Protein AF-W4LQI3-F1 (afdb_monomer_l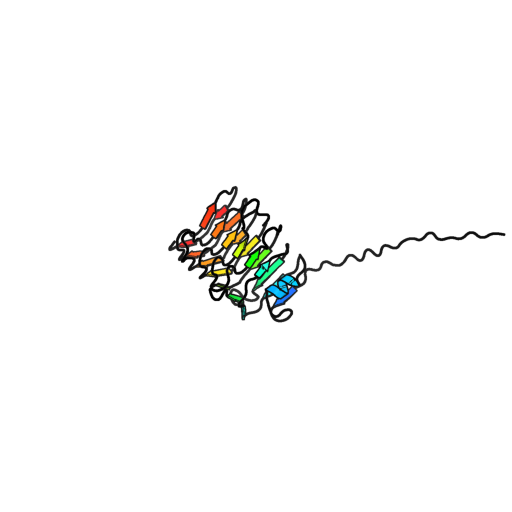ite)

Sequence (207 aa):
MKFLNSCLAVLMVLCGALELNAKTIVVPRDHRTIQTAVKAASPGDTIIVEDGVYHQSVNINKSHLIIKAKNPRKAVLDGKRSKPYGFFAEKGRKIVKVVIQGFEIRNFKSAGVHARYGGGDQYESWIIKDNYIHHAVDKGVVVGGSGHTIHNNEIAFIGNDGEAAGVHSWSNGSTISDNIIYVIRKNGIRVSSSSKNQVKNNLIAYT

Secondary structure (DSSP, 8-state):
-----------------------EEEETTT-SSHHHHHHHPPTT-EEEE-SEEE---EEE--SSEEEEESSTTTEEEE-TTT-SEEEEEPTTS-EE-EEEES-EEE--SSEEEEE--SSS--EE--EEES-EEE--SSEEEEEEEE--EEES-EEEEE-SSTT-EEEEEEEES-EEES-EEEEESSEEEEE-S--S-EEES-EEE--

InterPro domains:
  IPR011050 Pectin lyase fold/virulence factor [SSF51126] (11-206)
  IPR012334 Pectin lyase fold [G3DSA:2.160.20.10] (30-207)
  IPR039448 Right handed beta helix domain [PF13229] (98-204)

Radius of gyration: 21.42 Å; chains: 1; bounding box: 81×49×53 Å

Organism: NCBI:txid1429439

Foldseek 3Di:
DDDDDDDPDPPPPPPPPPPPDAEEAEPPPNPPAPQVVLVVGDAQHEYEYEFDEHQDAHERAEANYHYEYPAAARYEQEPLLPAAEHYEYDPPHQYEHYEYYRHEFENHQAEDYYQDDDDARNYYAYEYESYEFEHYAAEHYEHAEEAYEAEHYEFEHWHPDPRHEDYEYQYELYEHEHYEFEHIPDYDYHYPPYYNYHYYHYHYYHD

Structure (mmCIF, N/CA/C/O backbone):
data_AF-W4LQI3-F1
#
_entry.id   AF-W4LQI3-F1
#
loop_
_atom_site.group_PDB
_atom_site.id
_atom_site.type_symbol
_atom_site.label_atom_id
_atom_site.label_alt_id
_atom_site.label_comp_id
_atom_site.label_asym_id
_atom_site.label_entity_id
_atom_site.label_seq_id
_atom_site.pdbx_PDB_ins_code
_atom_site.Cartn_x
_atom_site.Cartn_y
_atom_site.Cartn_z
_atom_site.occupancy
_atom_site.B_iso_or_equiv
_atom_site.auth_seq_id
_atom_site.auth_comp_id
_atom_site.auth_asym_id
_atom_site.auth_atom_id
_atom_site.pdbx_PDB_model_num
ATOM 1 N N . MET A 1 1 ? -63.536 33.422 37.107 1.00 38.44 1 MET A N 1
ATOM 2 C CA . MET A 1 1 ? -62.594 34.382 36.475 1.00 38.44 1 MET A CA 1
ATOM 3 C C . MET A 1 1 ? -61.245 34.209 37.161 1.00 38.44 1 MET A C 1
ATOM 5 O O . MET A 1 1 ? -61.224 34.370 38.363 1.00 38.44 1 MET A O 1
ATOM 9 N N . LYS A 1 2 ? -60.117 33.837 36.558 1.00 41.25 2 LYS A N 1
ATOM 10 C CA . LYS A 1 2 ? -59.712 33.528 35.182 1.00 41.25 2 LYS A CA 1
ATOM 11 C C . LYS A 1 2 ? -58.672 32.398 35.284 1.00 41.25 2 LYS A C 1
ATOM 13 O O . LYS A 1 2 ? -57.830 32.426 36.173 1.00 41.25 2 LYS A O 1
ATOM 18 N N . PHE A 1 3 ? -58.758 31.430 34.379 1.00 40.38 3 PHE A N 1
ATOM 19 C CA . PHE A 1 3 ? -57.708 30.450 34.117 1.00 40.38 3 PHE A CA 1
ATOM 20 C C . PHE A 1 3 ? -56.489 31.154 33.508 1.00 40.38 3 PHE A C 1
ATOM 22 O O . PHE A 1 3 ? -56.671 32.020 32.652 1.00 40.38 3 PHE A O 1
ATOM 29 N N . LEU A 1 4 ? -55.275 30.739 33.873 1.00 43.19 4 LEU A N 1
ATOM 30 C CA . LEU A 1 4 ? -54.109 30.878 33.000 1.00 43.19 4 LEU A CA 1
ATOM 31 C C . LEU A 1 4 ? -53.255 29.605 33.094 1.00 43.19 4 LEU A C 1
ATOM 33 O O . LEU A 1 4 ? -52.281 29.514 33.832 1.00 43.19 4 LEU A O 1
ATOM 37 N N . ASN A 1 5 ? -53.696 28.597 32.343 1.00 45.81 5 ASN A N 1
ATOM 38 C CA . ASN A 1 5 ? -52.829 27.566 31.792 1.00 45.81 5 ASN A CA 1
ATOM 39 C C . ASN A 1 5 ? -52.017 28.206 30.664 1.00 45.81 5 ASN A C 1
ATOM 41 O O . ASN A 1 5 ? -52.620 28.725 29.727 1.00 45.81 5 ASN A O 1
ATOM 45 N N . SER A 1 6 ? -50.693 28.078 30.679 1.00 52.06 6 SER A N 1
ATOM 46 C CA . SER A 1 6 ? -49.926 28.062 29.428 1.00 52.06 6 SER A CA 1
ATOM 47 C C . SER A 1 6 ? -48.543 27.445 29.627 1.00 52.06 6 SER A C 1
ATOM 49 O O . SER A 1 6 ? -47.584 28.111 29.999 1.00 52.06 6 SER A O 1
ATOM 51 N N . CYS A 1 7 ? -48.507 26.147 29.327 1.00 42.91 7 CYS A N 1
ATOM 52 C CA . CYS A 1 7 ? -47.473 25.461 28.556 1.00 42.91 7 CYS A CA 1
ATOM 53 C C . CYS A 1 7 ? -46.025 25.523 29.056 1.00 42.91 7 CYS A C 1
ATOM 55 O O . CYS A 1 7 ? -45.178 26.231 28.517 1.00 42.91 7 CYS A O 1
ATOM 57 N N . LEU A 1 8 ? -45.717 24.601 29.970 1.00 44.03 8 LEU A N 1
ATOM 58 C CA . LEU A 1 8 ? -44.398 23.986 30.069 1.00 44.03 8 LEU A CA 1
ATOM 59 C C . LEU A 1 8 ? -44.152 23.178 28.777 1.00 44.03 8 LEU A C 1
ATOM 61 O O . LEU A 1 8 ? -44.578 22.030 28.656 1.00 44.03 8 LEU A O 1
ATOM 65 N N . ALA A 1 9 ? -43.533 23.791 27.770 1.00 50.72 9 ALA A N 1
ATOM 66 C CA . ALA A 1 9 ? -43.058 23.068 26.596 1.00 50.72 9 ALA A CA 1
ATOM 67 C C . ALA A 1 9 ? -41.808 22.272 26.997 1.00 50.72 9 ALA A C 1
ATOM 69 O O . ALA A 1 9 ? -40.682 22.757 26.903 1.00 50.72 9 ALA A O 1
ATOM 70 N N . VAL A 1 10 ? -42.008 21.047 27.487 1.00 53.19 10 VAL A N 1
ATOM 71 C CA . VAL A 1 10 ? -40.931 20.060 27.581 1.00 53.19 10 VAL A CA 1
ATOM 72 C C . VAL A 1 10 ? -40.575 19.675 26.150 1.00 53.19 10 VAL A C 1
ATOM 74 O O . VAL A 1 10 ? -41.258 18.877 25.510 1.00 53.19 10 VAL A O 1
ATOM 77 N N . LEU A 1 11 ? -39.522 20.298 25.625 1.00 50.91 11 LEU A N 1
ATOM 78 C CA . LEU A 1 11 ? -38.881 19.884 24.388 1.00 50.91 11 LEU A CA 1
ATOM 79 C C . LEU A 1 11 ? -38.274 18.497 24.643 1.00 50.91 11 LEU A C 1
ATOM 81 O O . LEU A 1 11 ? -37.165 18.380 25.161 1.00 50.91 11 LEU A O 1
ATOM 85 N N . MET A 1 12 ? -39.020 17.436 24.326 1.00 54.59 12 MET A N 1
ATOM 86 C CA . MET A 1 12 ? -38.453 16.099 24.186 1.00 54.59 12 MET A CA 1
ATOM 87 C C . MET A 1 12 ? -37.471 16.145 23.017 1.00 54.59 12 MET A C 1
ATOM 89 O O . MET A 1 12 ? -37.840 15.956 21.859 1.00 54.59 12 MET A O 1
ATOM 93 N N . VAL A 1 13 ? -36.205 16.428 23.321 1.00 57.50 13 VAL A N 1
ATOM 94 C CA . VAL A 1 13 ? -35.100 16.097 22.429 1.00 57.50 13 VAL A CA 1
ATOM 95 C C . VAL A 1 13 ? -35.078 14.577 22.370 1.00 57.50 13 VAL A C 1
ATOM 97 O O . VAL A 1 13 ? -34.540 13.910 23.252 1.00 57.50 13 VAL A O 1
ATOM 100 N N . LEU A 1 14 ? -35.722 14.027 21.342 1.00 54.16 14 LEU A N 1
ATOM 101 C CA . LEU A 1 14 ? -35.533 12.646 20.943 1.00 54.16 14 LEU A CA 1
ATOM 102 C C . LEU A 1 14 ? -34.083 12.551 20.454 1.00 54.16 14 LEU A C 1
ATOM 104 O O . LEU A 1 14 ? -33.781 12.755 19.280 1.00 54.16 14 LEU A O 1
ATOM 108 N N . CYS A 1 15 ? -33.160 12.326 21.387 1.00 55.34 15 CYS A N 1
ATOM 109 C CA . CYS A 1 15 ? -31.802 11.920 21.079 1.00 55.34 15 CYS A CA 1
ATOM 110 C C . CYS A 1 15 ? -31.902 10.489 20.552 1.00 55.34 15 CYS A C 1
ATOM 112 O O . CYS A 1 15 ? -31.703 9.518 21.279 1.00 55.34 15 CYS A O 1
ATOM 114 N N . GLY A 1 16 ? -32.315 10.355 19.291 1.00 52.25 16 GLY A N 1
ATOM 115 C CA . GLY A 1 16 ? -32.087 9.140 18.540 1.00 52.25 16 GLY A CA 1
ATOM 116 C C . GLY A 1 16 ? -30.580 8.988 18.455 1.00 52.25 16 GLY A C 1
ATOM 117 O O . GLY A 1 16 ? -29.941 9.630 17.622 1.00 52.25 16 GLY A O 1
ATOM 118 N N . ALA A 1 17 ? -30.003 8.199 19.359 1.00 54.88 17 ALA A N 1
ATOM 119 C CA . ALA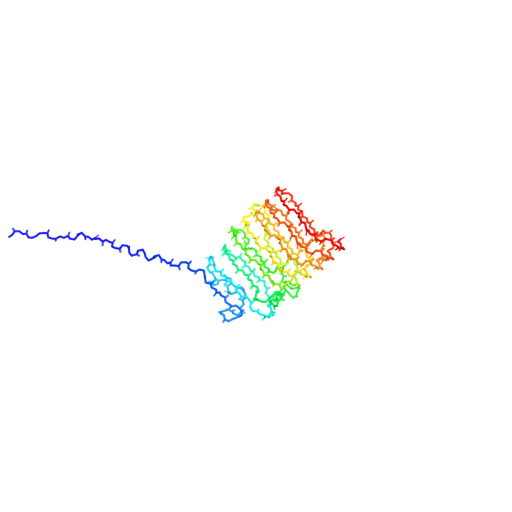 A 1 17 ? -28.664 7.686 19.175 1.00 54.88 17 ALA A CA 1
ATOM 120 C C . ALA A 1 17 ? -28.705 6.921 17.850 1.00 54.88 17 ALA A C 1
ATOM 122 O O . ALA A 1 17 ? -29.269 5.832 17.771 1.00 54.88 17 ALA A O 1
ATOM 123 N N . LEU A 1 18 ? -28.202 7.540 16.779 1.00 53.28 18 LEU A N 1
ATOM 124 C CA . LEU A 1 18 ? -27.904 6.823 15.551 1.00 53.28 18 LEU A CA 1
ATOM 125 C C . LEU A 1 18 ? -26.939 5.722 15.969 1.00 53.28 18 LEU A C 1
ATOM 127 O O . LEU A 1 18 ? -25.801 6.008 16.347 1.00 53.28 18 LEU A O 1
ATOM 131 N N . GLU A 1 19 ? -27.415 4.481 15.972 1.00 54.69 19 GLU A N 1
ATOM 132 C CA . GLU A 1 19 ? -26.546 3.328 16.114 1.00 54.69 19 GLU A CA 1
ATOM 133 C C . GLU A 1 19 ? -25.546 3.389 14.958 1.00 54.69 19 GLU A C 1
ATOM 135 O O . GLU A 1 19 ? -25.852 3.057 13.813 1.00 54.69 19 GLU A O 1
ATOM 140 N N . LEU A 1 20 ? -24.342 3.877 15.255 1.00 59.06 20 LEU A N 1
ATOM 141 C CA . LEU A 1 20 ? -23.181 3.846 14.375 1.00 59.06 20 LEU A CA 1
ATOM 142 C C . LEU A 1 20 ? -22.690 2.397 14.321 1.00 59.06 20 LEU A C 1
ATOM 144 O O . LEU A 1 20 ? -21.631 2.046 14.838 1.00 59.06 20 LEU A O 1
ATOM 148 N N . ASN A 1 21 ? -23.514 1.522 13.752 1.00 74.94 21 ASN A N 1
ATOM 149 C CA . ASN A 1 21 ? -23.111 0.161 13.482 1.00 74.94 21 ASN A CA 1
ATOM 150 C C . ASN A 1 21 ? -22.247 0.184 12.222 1.00 74.94 21 ASN A C 1
ATOM 152 O O . ASN A 1 21 ? -22.696 0.615 11.158 1.00 74.94 21 ASN A O 1
ATOM 156 N N . ALA A 1 22 ? -20.991 -0.234 12.369 1.00 84.81 22 ALA A N 1
ATOM 157 C CA . ALA A 1 22 ? -20.059 -0.371 11.264 1.00 84.81 22 ALA A CA 1
ATOM 158 C C . ALA A 1 22 ? -20.691 -1.233 10.162 1.00 84.81 22 ALA A C 1
ATOM 160 O O . ALA A 1 22 ? -20.935 -2.428 10.346 1.00 84.81 22 ALA A O 1
ATOM 161 N N . LYS A 1 23 ? -20.955 -0.638 8.997 1.00 94.38 23 LYS A N 1
ATOM 162 C CA . LYS A 1 23 ? -21.574 -1.357 7.888 1.00 94.38 23 LYS A CA 1
ATOM 163 C C . LYS A 1 23 ? -20.517 -2.146 7.126 1.00 94.38 23 LYS A C 1
ATOM 165 O O . LYS A 1 23 ? -19.394 -1.694 6.909 1.00 94.38 23 LYS A O 1
ATOM 170 N N . THR A 1 24 ? -20.908 -3.325 6.649 1.00 97.88 24 THR A N 1
ATOM 171 C CA . THR A 1 24 ? -20.153 -4.037 5.615 1.00 97.88 24 THR A CA 1
ATOM 172 C C . THR A 1 24 ? -20.651 -3.632 4.228 1.00 97.88 24 THR A C 1
ATOM 174 O O . THR A 1 24 ? -21.837 -3.761 3.927 1.00 97.88 24 THR A O 1
ATOM 177 N N . ILE A 1 25 ? -19.737 -3.162 3.382 1.00 98.44 25 ILE A N 1
ATOM 178 C CA . ILE A 1 25 ? -19.960 -2.830 1.973 1.00 98.44 25 ILE A CA 1
ATOM 179 C C . ILE A 1 25 ? -19.208 -3.849 1.118 1.00 98.44 25 ILE A C 1
ATOM 181 O O . ILE A 1 25 ? -18.001 -4.015 1.274 1.00 98.44 25 ILE A O 1
ATOM 185 N N . VAL A 1 26 ? -19.894 -4.519 0.197 1.00 98.75 26 VAL A N 1
ATOM 186 C CA . VAL A 1 26 ? -19.304 -5.556 -0.658 1.00 98.75 26 VAL A CA 1
ATOM 187 C C . VAL A 1 26 ? -19.118 -5.038 -2.079 1.00 98.75 26 VAL A C 1
ATOM 189 O O . VAL A 1 26 ? -20.054 -4.562 -2.713 1.00 98.75 26 VAL A O 1
ATOM 192 N N . VAL A 1 27 ? -17.910 -5.161 -2.618 1.00 98.69 27 VAL A N 1
ATOM 193 C CA . VAL A 1 27 ? -17.575 -4.823 -4.009 1.00 98.69 27 VAL A CA 1
ATOM 194 C C . VAL A 1 27 ? -17.405 -6.129 -4.792 1.00 98.69 27 VAL A C 1
ATOM 196 O O . VAL A 1 27 ? -16.654 -6.976 -4.327 1.00 98.69 27 VAL A O 1
ATOM 199 N N . PRO A 1 28 ? -18.041 -6.315 -5.967 1.00 98.38 28 PRO A N 1
ATOM 200 C CA . PRO A 1 28 ? -18.804 -5.321 -6.721 1.00 98.38 28 PRO A CA 1
ATOM 201 C C . PRO A 1 28 ? -20.310 -5.260 -6.400 1.00 98.38 28 PRO A C 1
ATOM 203 O O . PRO A 1 28 ? -21.015 -4.472 -7.026 1.00 98.38 28 PRO A O 1
ATOM 206 N N . ARG A 1 29 ? -20.809 -6.090 -5.471 1.00 97.81 29 ARG A N 1
ATOM 207 C CA . ARG A 1 29 ? -22.249 -6.279 -5.208 1.00 97.81 29 ARG A CA 1
ATOM 208 C C . ARG A 1 29 ? -22.994 -4.972 -4.909 1.00 97.81 29 ARG A C 1
ATOM 210 O O . ARG A 1 29 ? -23.991 -4.681 -5.555 1.00 97.81 29 ARG A O 1
ATOM 217 N N . ASP A 1 30 ? -22.497 -4.201 -3.949 1.00 98.31 30 ASP A N 1
ATOM 218 C CA . ASP A 1 30 ? -23.127 -2.970 -3.462 1.00 98.31 30 ASP A CA 1
ATOM 219 C C . ASP A 1 30 ? -22.616 -1.747 -4.245 1.00 98.31 30 ASP A C 1
ATOM 221 O O . ASP A 1 30 ? -23.337 -0.776 -4.464 1.00 98.31 30 ASP A O 1
ATOM 225 N N . HIS A 1 31 ? -21.366 -1.805 -4.717 1.00 98.31 31 HIS A N 1
ATOM 226 C CA . HIS A 1 31 ? -20.756 -0.785 -5.566 1.00 98.31 31 HIS A CA 1
ATOM 227 C C . HIS A 1 31 ? -19.828 -1.418 -6.595 1.00 98.31 31 HIS A C 1
ATOM 229 O O . HIS A 1 31 ? -18.930 -2.170 -6.234 1.00 98.31 31 HIS A O 1
ATOM 235 N N . ARG A 1 32 ? -19.951 -1.016 -7.866 1.00 97.88 32 ARG A N 1
ATOM 236 C CA . ARG A 1 32 ? -19.158 -1.576 -8.977 1.00 97.88 32 ARG A CA 1
ATOM 237 C C . ARG A 1 32 ? -17.641 -1.439 -8.811 1.00 97.88 32 ARG A C 1
ATOM 239 O O . ARG A 1 32 ? -16.897 -2.234 -9.375 1.00 97.88 32 ARG A O 1
ATOM 246 N N . THR A 1 33 ? -17.165 -0.424 -8.088 1.00 98.62 33 THR A N 1
ATOM 247 C CA . THR A 1 33 ? -15.728 -0.168 -7.900 1.00 98.62 33 THR A CA 1
ATOM 248 C C . THR A 1 33 ? -15.373 0.057 -6.433 1.00 98.62 33 THR A C 1
ATOM 250 O O . THR A 1 33 ? -16.188 0.569 -5.659 1.00 98.62 33 THR A O 1
ATOM 253 N N . ILE A 1 34 ? -14.123 -0.250 -6.072 1.00 98.81 34 ILE A N 1
ATOM 254 C CA . ILE A 1 34 ? -13.572 0.006 -4.736 1.00 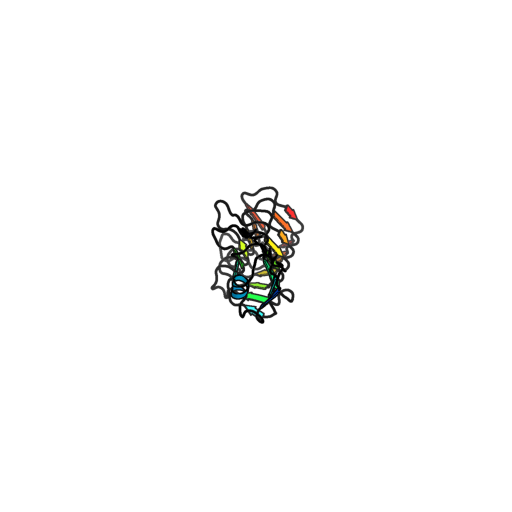98.81 34 ILE A CA 1
ATOM 255 C C . ILE A 1 34 ? -13.647 1.502 -4.414 1.00 98.81 34 ILE A C 1
ATOM 257 O O . ILE A 1 34 ? -14.101 1.878 -3.339 1.00 98.81 34 ILE A O 1
ATOM 261 N N . GLN A 1 35 ? -13.308 2.378 -5.364 1.00 98.81 35 GLN A N 1
ATOM 262 C CA . GLN A 1 35 ? -13.385 3.822 -5.155 1.00 98.81 35 GLN A CA 1
ATOM 263 C C . GLN A 1 35 ? -14.812 4.303 -4.858 1.00 98.81 35 GLN A C 1
ATOM 265 O O . GLN A 1 35 ? -14.992 5.179 -4.010 1.00 98.81 35 GLN A O 1
ATOM 270 N N . THR A 1 36 ? -15.828 3.764 -5.541 1.00 98.62 36 THR A N 1
ATOM 271 C CA . THR A 1 36 ? -17.229 4.119 -5.254 1.00 98.62 36 THR A CA 1
ATOM 272 C C . THR A 1 36 ? -17.676 3.619 -3.881 1.00 98.62 36 THR A C 1
ATOM 274 O O . THR A 1 36 ? -18.371 4.357 -3.190 1.00 98.62 36 THR A O 1
ATOM 277 N N . ALA A 1 37 ? -17.200 2.450 -3.439 1.00 98.62 37 ALA A N 1
ATOM 278 C CA . ALA A 1 37 ? -17.427 1.978 -2.074 1.00 98.62 37 ALA A CA 1
ATOM 279 C C . ALA A 1 37 ? -16.749 2.885 -1.035 1.00 98.62 37 ALA A C 1
ATOM 281 O O . ALA A 1 37 ? -17.392 3.290 -0.075 1.00 98.62 37 ALA A O 1
ATOM 282 N N . VAL A 1 38 ? -15.497 3.304 -1.260 1.00 98.62 38 VAL A N 1
ATOM 283 C CA . VAL A 1 38 ? -14.797 4.263 -0.381 1.00 98.62 38 VAL A CA 1
ATOM 284 C C . VAL A 1 38 ? -15.544 5.593 -0.291 1.00 98.62 38 VAL A C 1
ATOM 286 O O . VAL A 1 38 ? -15.628 6.185 0.784 1.00 98.62 38 VAL A O 1
ATOM 289 N N . LYS A 1 39 ? -16.133 6.070 -1.395 1.00 98.19 39 LYS A N 1
ATOM 290 C CA . LYS A 1 39 ? -16.955 7.290 -1.394 1.00 98.19 39 LYS A CA 1
ATOM 291 C C . LYS A 1 39 ? -18.245 7.128 -0.588 1.00 98.19 39 LYS A C 1
ATOM 293 O O . LYS A 1 39 ? -18.609 8.076 0.102 1.00 98.19 39 LYS A O 1
ATOM 298 N N . ALA A 1 40 ? -18.885 5.963 -0.636 1.00 97.56 40 ALA A N 1
ATOM 299 C CA . ALA A 1 40 ? -20.124 5.685 0.089 1.00 97.56 40 ALA A CA 1
ATOM 300 C C . ALA A 1 40 ? -19.918 5.338 1.574 1.00 97.56 40 ALA A C 1
ATOM 302 O O . ALA A 1 40 ? -20.802 5.600 2.382 1.00 97.56 40 ALA A O 1
ATOM 303 N N . ALA A 1 41 ? -18.760 4.784 1.934 1.00 97.50 41 ALA A N 1
ATOM 304 C CA . ALA A 1 41 ? -18.459 4.340 3.290 1.00 97.50 41 ALA A CA 1
ATOM 305 C C . ALA A 1 41 ? -18.442 5.486 4.311 1.00 97.50 41 ALA A C 1
ATOM 307 O O . ALA A 1 41 ? -17.910 6.567 4.036 1.00 97.50 41 ALA A O 1
ATOM 308 N N . SER A 1 42 ? -18.956 5.225 5.505 1.00 96.44 42 SER A N 1
ATOM 309 C CA . SER A 1 42 ? -18.795 6.066 6.691 1.00 96.44 42 SER A CA 1
ATOM 310 C C . SER A 1 42 ? -17.572 5.627 7.508 1.00 96.44 42 SER A C 1
ATOM 312 O O . SER A 1 42 ? -17.112 4.491 7.371 1.00 96.44 42 SER A O 1
ATOM 314 N N . PRO A 1 43 ? -17.002 6.499 8.361 1.00 95.31 43 PRO A N 1
ATOM 315 C CA . PRO A 1 43 ? -15.999 6.074 9.334 1.00 95.31 43 PRO A CA 1
ATOM 316 C C . PRO A 1 43 ? -16.520 4.908 10.187 1.00 95.31 43 PRO A C 1
ATOM 318 O O . PRO A 1 43 ? -17.622 4.976 10.720 1.00 95.31 43 PRO A O 1
ATOM 321 N N . GLY A 1 44 ? -15.718 3.857 10.318 1.00 94.00 44 GLY A N 1
ATOM 322 C CA . GLY A 1 44 ? -16.062 2.597 10.980 1.00 94.00 44 GLY A CA 1
ATOM 323 C C . GLY A 1 44 ? -16.401 1.463 10.008 1.00 94.00 44 GLY A C 1
ATOM 324 O O . GLY A 1 44 ? -16.261 0.301 10.380 1.00 94.00 44 GLY A O 1
ATOM 325 N N . ASP A 1 45 ? -16.792 1.770 8.768 1.00 97.62 45 ASP A N 1
ATOM 326 C CA . ASP A 1 45 ? -17.233 0.757 7.809 1.00 97.62 45 ASP A CA 1
ATOM 327 C C . ASP A 1 45 ? -16.104 -0.178 7.348 1.00 97.62 45 ASP A C 1
ATOM 329 O O . ASP A 1 45 ? -14.919 0.175 7.272 1.00 97.62 45 ASP A O 1
ATOM 333 N N . THR A 1 46 ? -16.512 -1.387 6.961 1.00 98.56 46 THR A N 1
ATOM 334 C CA . THR A 1 46 ? -15.654 -2.382 6.318 1.00 98.56 46 THR A CA 1
ATOM 335 C C . THR A 1 46 ? -16.061 -2.570 4.864 1.00 98.56 46 THR A C 1
ATOM 337 O O . THR A 1 46 ? -17.190 -2.942 4.559 1.00 98.56 46 THR A O 1
ATOM 340 N N . ILE A 1 47 ? -15.116 -2.379 3.953 1.00 98.88 47 ILE A N 1
ATOM 341 C CA . ILE A 1 47 ? -15.246 -2.690 2.535 1.00 98.88 47 ILE A CA 1
ATOM 342 C C . ILE A 1 47 ? -14.621 -4.066 2.289 1.00 98.88 47 ILE A C 1
ATOM 344 O O . ILE A 1 47 ? -13.407 -4.238 2.418 1.00 98.88 47 ILE A O 1
ATOM 348 N N . ILE A 1 48 ? -15.450 -5.039 1.916 1.00 98.81 48 ILE A N 1
ATOM 349 C CA . ILE A 1 48 ? -15.022 -6.366 1.467 1.00 98.81 48 ILE A CA 1
ATOM 350 C C . ILE A 1 48 ? -15.003 -6.369 -0.058 1.00 98.81 48 ILE A C 1
ATOM 352 O O . ILE A 1 48 ? -16.009 -6.084 -0.704 1.00 98.81 48 ILE A O 1
ATOM 356 N N . VAL A 1 49 ? -13.857 -6.702 -0.639 1.00 98.88 49 VAL A N 1
ATOM 357 C CA . VAL A 1 49 ? -13.677 -6.771 -2.089 1.00 98.88 49 VAL A CA 1
ATOM 358 C C . VAL A 1 49 ? -13.631 -8.234 -2.512 1.00 98.88 49 VAL A C 1
ATOM 360 O O . VAL A 1 49 ? -12.743 -8.974 -2.094 1.00 98.88 49 VAL A O 1
ATOM 363 N N . GLU A 1 50 ? -14.617 -8.651 -3.299 1.00 98.88 50 GLU A N 1
ATOM 364 C CA . GLU A 1 50 ? -14.693 -9.980 -3.908 1.00 98.88 50 GLU A CA 1
ATOM 365 C C . GLU A 1 50 ? -13.553 -10.202 -4.914 1.00 98.88 50 GLU A C 1
ATOM 367 O O . GLU A 1 50 ? -12.834 -9.281 -5.311 1.00 98.88 50 GLU A O 1
ATOM 372 N N . ASP A 1 51 ? -13.396 -11.453 -5.327 1.00 98.81 51 ASP A N 1
ATOM 373 C CA . ASP A 1 51 ? -12.397 -11.857 -6.307 1.00 98.81 51 ASP A CA 1
ATOM 374 C C . ASP A 1 51 ? -12.619 -11.136 -7.644 1.00 98.81 51 ASP A C 1
ATOM 376 O O . ASP A 1 51 ? -13.745 -11.004 -8.131 1.00 98.81 51 ASP A O 1
ATOM 380 N N . GLY A 1 52 ? -11.533 -10.677 -8.263 1.00 98.75 52 GLY A N 1
ATOM 381 C CA . GLY A 1 52 ? -11.605 -9.964 -9.532 1.00 98.75 52 GLY A CA 1
ATOM 382 C C . GLY A 1 52 ? -10.453 -8.996 -9.750 1.00 98.75 52 GLY A C 1
ATOM 383 O O . GLY A 1 52 ? -9.638 -8.745 -8.863 1.00 98.75 52 GLY A O 1
ATOM 384 N N . VAL A 1 53 ? -10.395 -8.434 -10.959 1.00 98.81 53 VAL A N 1
ATOM 385 C CA . VAL A 1 53 ? -9.382 -7.447 -11.344 1.00 98.81 53 VAL A CA 1
ATOM 386 C C . VAL A 1 53 ? -10.010 -6.061 -11.425 1.00 98.81 53 VAL A C 1
ATOM 388 O O . VAL A 1 53 ? -10.956 -5.814 -12.170 1.00 98.81 53 VAL A O 1
ATOM 391 N N . TYR A 1 54 ? -9.442 -5.130 -10.670 1.00 98.75 54 TYR A N 1
ATOM 392 C CA . TYR A 1 54 ? -9.926 -3.773 -10.490 1.00 98.75 54 TYR A CA 1
ATOM 393 C C . TYR A 1 54 ? -8.913 -2.783 -11.063 1.00 98.75 54 TYR A C 1
ATOM 395 O O . TYR A 1 54 ? -7.892 -2.474 -10.450 1.00 98.75 54 TYR A O 1
ATOM 403 N N . HIS A 1 55 ? -9.208 -2.239 -12.243 1.00 98.69 55 HIS A N 1
ATOM 404 C CA . HIS A 1 55 ? -8.305 -1.334 -12.961 1.00 98.69 55 HIS A CA 1
ATOM 405 C C . HIS A 1 55 ? -8.402 0.128 -12.503 1.00 98.69 55 HIS A C 1
ATOM 407 O O . HIS A 1 55 ? -8.768 1.014 -13.280 1.00 98.69 55 HIS A O 1
ATOM 413 N N . GLN A 1 56 ? -8.066 0.407 -11.246 1.00 98.31 56 GLN A N 1
ATOM 414 C CA . GLN A 1 56 ? -8.285 1.716 -10.625 1.00 98.31 56 GLN A CA 1
ATOM 415 C C . GLN A 1 56 ? -7.151 2.142 -9.688 1.00 98.31 56 GLN A C 1
ATOM 417 O O . GLN A 1 56 ? -6.259 1.363 -9.373 1.00 98.31 56 GLN A O 1
ATOM 422 N N . SER A 1 57 ? -7.217 3.401 -9.266 1.00 98.69 57 SER A N 1
ATOM 423 C CA . SER A 1 57 ? -6.547 3.903 -8.068 1.00 98.69 57 SER A CA 1
ATOM 424 C C . SER A 1 57 ? -7.620 4.196 -7.031 1.00 98.69 57 SER A C 1
ATOM 426 O O . SER A 1 57 ? -8.744 4.545 -7.396 1.00 98.69 57 SER A O 1
ATOM 428 N N . VAL A 1 58 ? -7.278 4.061 -5.756 1.00 98.88 58 VAL A N 1
ATOM 429 C CA . VAL A 1 58 ? -8.219 4.223 -4.650 1.00 98.88 58 VAL A CA 1
ATOM 430 C C . VAL A 1 58 ? -7.720 5.335 -3.731 1.00 98.88 58 VAL A C 1
ATOM 432 O O . VAL A 1 58 ? -6.809 5.133 -2.931 1.00 98.88 58 VAL A O 1
ATOM 435 N N . ASN A 1 59 ? -8.331 6.511 -3.868 1.00 98.69 59 ASN A N 1
ATOM 436 C CA . ASN A 1 59 ? -8.158 7.651 -2.978 1.00 98.69 59 ASN A CA 1
ATOM 437 C C . ASN A 1 59 ? -8.918 7.397 -1.673 1.00 98.69 59 ASN A C 1
ATOM 439 O O . ASN A 1 59 ? -10.152 7.308 -1.676 1.00 98.69 59 ASN A O 1
ATOM 443 N N . ILE A 1 60 ? -8.181 7.302 -0.574 1.00 98.56 60 ILE A N 1
ATOM 444 C CA . ILE A 1 60 ? -8.696 7.184 0.784 1.00 98.56 60 ILE A CA 1
ATOM 445 C C . ILE A 1 60 ? -8.795 8.584 1.368 1.00 98.56 60 ILE A C 1
ATOM 447 O O . ILE A 1 60 ? -7.785 9.216 1.657 1.00 98.56 60 ILE A O 1
ATOM 451 N N . ASN A 1 61 ? -10.021 9.058 1.561 1.00 96.44 61 ASN A N 1
ATOM 452 C CA . ASN A 1 61 ? -10.308 10.391 2.090 1.00 96.44 61 ASN A CA 1
ATOM 453 C C . ASN A 1 61 ? -11.042 10.371 3.438 1.00 96.44 61 ASN A C 1
ATOM 455 O O . ASN A 1 61 ? -11.591 11.385 3.871 1.00 96.44 61 ASN A O 1
ATOM 459 N N . LYS A 1 62 ? -11.072 9.210 4.100 1.00 94.81 62 LYS A N 1
ATOM 460 C CA . LYS A 1 62 ? -11.754 8.999 5.380 1.00 94.81 62 LYS A CA 1
ATOM 461 C C . LYS A 1 62 ? -10.886 8.192 6.329 1.00 94.81 62 LYS A C 1
ATOM 463 O O . LYS A 1 62 ? -10.138 7.313 5.907 1.00 94.81 62 LYS A O 1
ATOM 468 N N . SER A 1 63 ? -11.031 8.503 7.607 1.00 97.81 63 SER A N 1
ATOM 469 C CA . SER A 1 63 ? -10.437 7.759 8.713 1.00 97.81 63 SER A CA 1
ATOM 470 C C . SER A 1 63 ? -11.310 6.562 9.099 1.00 97.81 63 SER A C 1
ATOM 472 O O . SER A 1 63 ? -12.494 6.529 8.765 1.00 97.81 63 SER A O 1
ATOM 474 N N . HIS A 1 64 ? -10.748 5.632 9.873 1.00 98.00 64 HIS A N 1
ATOM 475 C CA . HIS A 1 64 ? -11.456 4.476 10.441 1.00 98.00 64 HIS A CA 1
ATOM 476 C C . HIS A 1 64 ? -12.059 3.551 9.382 1.00 98.00 64 HIS A C 1
ATOM 478 O O . HIS A 1 64 ? -13.204 3.137 9.505 1.00 98.00 64 HIS A O 1
ATOM 484 N N . LEU A 1 65 ? -11.312 3.243 8.326 1.00 98.06 65 LEU A N 1
ATOM 485 C CA . LEU A 1 65 ? -11.820 2.441 7.219 1.00 98.06 65 LEU A CA 1
ATOM 486 C C . LEU A 1 65 ? -11.049 1.129 7.112 1.00 98.06 65 LEU A C 1
ATOM 488 O O . LEU A 1 65 ? -9.818 1.140 7.051 1.00 98.06 65 LEU A O 1
ATOM 492 N N . ILE A 1 66 ? -11.766 0.009 7.045 1.00 98.75 66 ILE A N 1
ATOM 493 C CA . ILE A 1 66 ? -11.171 -1.293 6.739 1.00 98.75 66 ILE A CA 1
ATOM 494 C C . ILE A 1 66 ? -11.480 -1.621 5.288 1.00 98.75 66 ILE A C 1
ATOM 496 O O . ILE A 1 66 ? -12.640 -1.681 4.901 1.00 98.75 66 ILE A O 1
ATOM 500 N N . ILE A 1 67 ? -10.454 -1.859 4.480 1.00 98.88 67 ILE A N 1
ATOM 501 C CA . ILE A 1 67 ? -10.596 -2.343 3.111 1.00 98.88 67 ILE A CA 1
ATOM 502 C C . ILE A 1 67 ? -9.839 -3.658 3.021 1.00 98.88 67 ILE A C 1
ATOM 504 O O . ILE A 1 67 ? -8.622 -3.695 3.218 1.00 98.88 67 ILE A O 1
ATOM 508 N N . LYS A 1 68 ? -10.551 -4.747 2.731 1.00 98.81 68 LYS A N 1
ATOM 509 C CA . LYS A 1 68 ? -9.948 -6.077 2.652 1.00 98.81 68 LYS A CA 1
ATOM 510 C C . LYS A 1 68 ? -10.447 -6.876 1.459 1.00 98.81 68 LYS A C 1
ATOM 512 O O . LYS A 1 68 ? -11.628 -6.818 1.118 1.00 98.81 68 LYS A O 1
ATOM 517 N N . ALA A 1 69 ? -9.559 -7.657 0.859 1.00 98.88 69 ALA A N 1
ATOM 518 C CA . ALA A 1 69 ? -9.966 -8.717 -0.049 1.00 98.88 69 ALA A CA 1
ATOM 519 C C . ALA A 1 69 ? -10.759 -9.784 0.723 1.00 98.88 69 ALA A C 1
ATOM 521 O O . ALA A 1 69 ? -10.483 -10.055 1.896 1.00 98.88 69 ALA A O 1
ATOM 522 N N . LYS A 1 70 ? -11.748 -10.397 0.072 1.00 98.69 70 LYS A N 1
ATOM 523 C CA . LYS A 1 70 ? -12.502 -11.518 0.638 1.00 98.69 70 LYS A CA 1
ATOM 524 C C . LYS A 1 70 ? -11.628 -12.758 0.756 1.00 98.69 70 LYS A C 1
ATOM 526 O O . LYS A 1 70 ? -11.556 -13.344 1.832 1.00 98.69 70 LYS A O 1
ATOM 531 N N . ASN A 1 71 ? -10.956 -13.114 -0.338 1.00 98.56 71 ASN A N 1
ATOM 532 C CA . ASN A 1 71 ? -9.997 -14.207 -0.389 1.00 98.56 71 ASN A CA 1
ATOM 533 C C . ASN A 1 71 ? -8.578 -13.646 -0.579 1.00 98.56 71 ASN A C 1
ATOM 535 O O . ASN A 1 71 ? -8.397 -12.719 -1.380 1.00 98.56 71 ASN A O 1
ATOM 539 N N . PRO A 1 72 ? -7.562 -14.195 0.115 1.00 98.12 72 PRO A N 1
ATOM 540 C CA . PRO A 1 72 ? -6.191 -13.708 0.019 1.00 98.12 72 PRO A CA 1
ATOM 541 C C . PRO A 1 72 ? -5.698 -13.625 -1.428 1.00 98.12 72 PRO A C 1
ATOM 543 O O . PRO A 1 72 ? -5.687 -14.617 -2.156 1.00 98.12 72 PRO A O 1
ATOM 546 N N . ARG A 1 73 ? -5.274 -12.423 -1.825 1.00 97.19 73 ARG A N 1
ATOM 547 C CA . ARG A 1 73 ? -4.668 -12.075 -3.118 1.00 97.19 73 ARG A CA 1
ATOM 548 C C . ARG A 1 73 ? -5.560 -12.316 -4.344 1.00 97.19 73 ARG A C 1
ATOM 550 O O . ARG A 1 73 ? -5.072 -12.267 -5.464 1.00 97.19 73 ARG A O 1
ATOM 557 N N . LYS A 1 74 ? -6.865 -12.557 -4.169 1.00 98.69 74 LYS A N 1
ATOM 558 C CA . LYS A 1 74 ? -7.802 -12.770 -5.291 1.00 98.69 74 LYS A CA 1
ATOM 559 C C . LYS A 1 74 ? -8.505 -11.498 -5.766 1.00 98.69 74 LYS A C 1
ATOM 561 O O . LYS A 1 74 ? -8.975 -11.452 -6.902 1.00 98.69 74 LYS A O 1
ATOM 566 N N . ALA A 1 75 ? -8.540 -10.456 -4.936 1.00 98.81 75 ALA A N 1
ATOM 567 C CA . ALA A 1 75 ? -8.872 -9.105 -5.373 1.00 98.81 75 ALA A CA 1
ATOM 568 C C . ALA A 1 75 ? -7.588 -8.405 -5.845 1.00 98.81 75 ALA A C 1
ATOM 570 O O . ALA A 1 75 ? -6.719 -8.068 -5.035 1.00 98.81 75 ALA A O 1
ATOM 571 N N . VAL A 1 76 ? -7.469 -8.202 -7.156 1.00 98.94 76 VAL A N 1
ATOM 572 C CA . VAL A 1 76 ? -6.292 -7.618 -7.806 1.00 98.94 76 VAL A CA 1
ATOM 573 C C . VAL A 1 76 ? -6.552 -6.148 -8.109 1.00 98.94 76 VAL A C 1
ATOM 575 O O . VAL A 1 76 ? -7.383 -5.818 -8.955 1.00 98.94 76 VAL A O 1
ATOM 578 N N . LEU A 1 77 ? -5.825 -5.244 -7.461 1.00 98.94 77 LEU A N 1
ATOM 579 C CA . LEU A 1 77 ? -5.806 -3.827 -7.802 1.00 98.94 77 LEU A CA 1
ATOM 580 C C . LEU A 1 77 ? -4.688 -3.569 -8.824 1.00 98.94 77 LEU A C 1
ATOM 582 O O . LEU A 1 77 ? -3.505 -3.637 -8.494 1.00 98.94 77 LEU A O 1
ATOM 586 N N . ASP A 1 78 ? -5.060 -3.272 -10.071 1.00 98.88 78 ASP A N 1
ATOM 587 C CA . ASP A 1 78 ? -4.122 -3.217 -11.200 1.00 98.88 78 ASP A CA 1
ATOM 588 C C . ASP A 1 78 ? -4.057 -1.819 -11.835 1.00 98.88 78 ASP A C 1
ATOM 590 O O . ASP A 1 78 ? -5.002 -1.336 -12.473 1.00 98.88 78 ASP A O 1
ATOM 594 N N . GLY A 1 79 ? -2.901 -1.172 -11.705 1.00 98.50 79 GLY A N 1
ATOM 595 C CA . GLY A 1 79 ? -2.631 0.151 -12.254 1.00 98.50 79 GLY A CA 1
ATOM 596 C C . GLY A 1 79 ? -2.414 0.190 -13.768 1.00 98.50 79 GLY A C 1
ATOM 597 O O . GLY A 1 79 ? -2.357 1.288 -14.329 1.00 98.50 79 GLY A O 1
ATOM 598 N N . LYS A 1 80 ? -2.299 -0.965 -14.445 1.00 98.12 80 LYS A N 1
ATOM 599 C CA . LYS A 1 80 ? -1.997 -1.115 -15.886 1.00 98.12 80 LYS A CA 1
ATOM 600 C C . LYS A 1 80 ? -0.777 -0.313 -16.366 1.00 98.12 80 LYS A C 1
ATOM 602 O O . LYS A 1 80 ? -0.718 0.095 -17.522 1.00 98.12 80 LYS A O 1
ATOM 607 N N . ARG A 1 81 ? 0.169 -0.020 -15.468 1.00 95.56 81 ARG A N 1
ATOM 608 C CA . ARG A 1 81 ? 1.311 0.891 -15.672 1.00 95.56 81 ARG A CA 1
ATOM 609 C C . ARG A 1 81 ? 0.910 2.296 -16.135 1.00 95.56 81 ARG A C 1
ATOM 611 O O . ARG A 1 81 ? 1.737 3.034 -16.664 1.00 95.56 81 ARG A O 1
ATOM 618 N N . SER A 1 82 ? -0.344 2.688 -15.919 1.00 96.44 82 SER A N 1
ATOM 619 C CA . SER A 1 82 ? -0.880 3.989 -16.323 1.00 96.44 82 SER A CA 1
ATOM 620 C C . SER A 1 82 ? -1.237 4.873 -15.128 1.00 96.44 82 SER A C 1
ATOM 622 O O . SER A 1 82 ? -1.302 6.090 -15.268 1.00 96.44 82 SER A O 1
ATOM 624 N N . LYS A 1 83 ? -1.454 4.278 -13.949 1.00 97.19 83 LYS A N 1
ATOM 625 C CA . LYS A 1 83 ? -1.882 4.978 -12.732 1.00 97.19 83 LYS A CA 1
ATOM 626 C C . LYS A 1 83 ? -0.727 5.174 -11.748 1.00 97.19 83 LYS A C 1
ATOM 628 O O . LYS A 1 83 ? 0.113 4.280 -11.648 1.00 97.19 83 LYS A O 1
ATOM 633 N N . PRO A 1 84 ? -0.666 6.298 -11.010 1.00 96.00 84 PRO A N 1
ATOM 634 C CA . PRO A 1 84 ? 0.452 6.581 -10.111 1.00 96.00 84 PRO A CA 1
ATOM 635 C C . PRO A 1 84 ? 0.453 5.681 -8.872 1.00 96.00 84 PRO A C 1
ATOM 637 O O . PRO A 1 84 ? 1.493 5.111 -8.547 1.00 96.00 84 PRO A O 1
ATOM 640 N N . TYR A 1 85 ? -0.701 5.519 -8.221 1.00 98.31 85 TYR A N 1
ATOM 641 C CA . TYR A 1 85 ? -0.813 4.847 -6.925 1.00 98.31 85 TYR A CA 1
ATOM 642 C C . TYR A 1 85 ? -1.915 3.787 -6.912 1.00 98.31 85 TYR A C 1
ATOM 644 O O . TYR A 1 85 ? -2.937 3.976 -7.576 1.00 98.31 85 TYR A O 1
ATOM 652 N N . GLY A 1 86 ? -1.737 2.717 -6.135 1.00 98.81 86 GLY A N 1
ATOM 653 C CA . GLY A 1 86 ? -2.798 1.757 -5.820 1.00 98.81 86 GLY A CA 1
ATOM 654 C C . GLY A 1 86 ? -3.773 2.328 -4.799 1.00 98.81 86 GLY A C 1
ATOM 655 O O . GLY A 1 86 ? -4.718 3.023 -5.174 1.00 98.81 86 GLY A O 1
ATOM 656 N N . PHE A 1 87 ? -3.537 2.061 -3.517 1.00 98.88 87 PHE A N 1
ATOM 657 C CA . PHE A 1 87 ? -4.228 2.751 -2.425 1.00 98.88 87 PHE A CA 1
ATOM 658 C C . PHE A 1 87 ? -3.425 3.976 -2.008 1.00 98.88 87 PHE A C 1
ATOM 660 O O . PHE A 1 87 ? -2.218 3.877 -1.789 1.00 98.88 87 PHE A O 1
ATOM 667 N N . PHE A 1 88 ? -4.067 5.133 -1.877 1.00 98.75 88 PHE A N 1
ATOM 668 C CA . PHE A 1 88 ? -3.361 6.343 -1.476 1.00 98.75 88 PHE A CA 1
ATOM 669 C C . PHE A 1 88 ? -4.195 7.256 -0.593 1.00 98.75 88 PHE A C 1
ATOM 671 O O . PHE A 1 88 ? -5.413 7.314 -0.722 1.00 98.75 88 PHE A O 1
ATOM 678 N N . ALA A 1 89 ? -3.530 7.962 0.313 1.00 98.19 89 ALA A N 1
ATOM 679 C CA . ALA A 1 89 ? -4.164 8.964 1.153 1.00 98.19 89 ALA A CA 1
ATOM 680 C C . ALA A 1 89 ? -4.486 10.230 0.346 1.00 98.19 89 ALA A C 1
ATOM 682 O O . ALA A 1 89 ? -3.682 10.666 -0.487 1.00 98.19 89 ALA A O 1
ATOM 683 N N . GLU A 1 90 ? -5.630 10.850 0.630 1.00 96.81 90 GLU A N 1
ATOM 684 C CA . GLU A 1 90 ? -5.967 12.172 0.109 1.00 96.81 90 GLU A CA 1
ATOM 685 C C . GLU A 1 90 ? -4.989 13.220 0.658 1.00 96.81 90 GLU A C 1
ATOM 687 O O . GLU A 1 90 ? -4.842 13.386 1.872 1.00 96.81 90 GLU A O 1
ATOM 692 N N . LYS A 1 91 ? -4.308 13.932 -0.247 1.00 94.81 91 LYS A N 1
ATOM 693 C CA . LYS A 1 91 ? -3.319 14.953 0.114 1.00 94.81 91 LYS A CA 1
ATOM 694 C C . LYS A 1 91 ? -3.972 16.093 0.901 1.00 94.81 91 LYS A C 1
ATOM 696 O O . LYS A 1 91 ? -5.008 16.612 0.503 1.00 94.81 91 LYS A O 1
ATOM 701 N N . GLY A 1 92 ? -3.302 16.537 1.966 1.00 92.38 92 GLY A N 1
ATOM 702 C CA . GLY A 1 92 ? -3.722 17.701 2.756 1.00 92.38 92 GLY A CA 1
ATOM 703 C C . GLY A 1 92 ? -4.801 17.398 3.796 1.00 92.38 92 GLY A C 1
ATOM 704 O O . GLY A 1 92 ? -5.384 18.325 4.350 1.00 92.38 92 GLY A O 1
ATOM 705 N N . ARG A 1 93 ? -5.066 16.116 4.077 1.00 93.06 93 ARG A N 1
ATOM 706 C CA . ARG A 1 93 ? -6.095 15.691 5.026 1.00 93.06 93 ARG A CA 1
ATOM 707 C C . ARG A 1 93 ? -5.522 14.778 6.104 1.00 93.06 93 ARG A C 1
ATOM 709 O O . ARG A 1 93 ? -4.785 13.845 5.798 1.00 93.06 93 ARG A O 1
ATOM 716 N N . LYS A 1 94 ? -5.913 14.995 7.364 1.00 95.81 94 LYS A N 1
ATOM 717 C CA . LYS A 1 94 ? -5.657 14.027 8.439 1.00 95.81 94 LYS A CA 1
ATOM 718 C C . LYS A 1 94 ? -6.469 12.760 8.190 1.00 95.81 94 LYS A C 1
ATOM 720 O O . LYS A 1 94 ? -7.698 12.815 8.152 1.00 95.81 94 LYS A O 1
ATOM 725 N N . ILE A 1 95 ? -5.784 11.628 8.035 1.00 97.62 95 ILE A N 1
ATOM 726 C CA . ILE A 1 95 ? -6.411 10.321 7.803 1.00 97.62 95 ILE A CA 1
ATOM 727 C C . ILE A 1 95 ? -5.786 9.304 8.745 1.00 97.62 95 ILE A C 1
ATOM 729 O O . ILE A 1 95 ? -4.594 8.999 8.651 1.00 97.62 95 ILE A O 1
ATOM 733 N N . VAL A 1 96 ? -6.608 8.760 9.638 1.00 98.25 96 VAL A N 1
ATOM 734 C CA . VAL A 1 96 ? -6.153 7.865 10.702 1.00 98.25 96 VAL A CA 1
ATOM 735 C C . VAL A 1 96 ? -6.864 6.519 10.662 1.00 98.25 96 VAL A C 1
ATOM 737 O O . VAL A 1 96 ? -8.024 6.445 10.261 1.00 98.25 96 VAL A O 1
ATOM 740 N N . LYS A 1 97 ? -6.200 5.460 11.134 1.00 98.31 97 LYS A N 1
ATOM 741 C CA . LYS A 1 97 ? -6.802 4.126 11.332 1.00 98.31 97 LYS A CA 1
ATOM 742 C C . LYS A 1 97 ? -7.407 3.548 10.045 1.00 98.31 97 LYS A C 1
ATOM 744 O O . LYS A 1 97 ? -8.601 3.269 9.976 1.00 98.31 97 LYS A O 1
ATOM 749 N N . VAL A 1 98 ? -6.574 3.391 9.020 1.00 98.75 98 VAL A N 1
ATOM 750 C CA . VAL A 1 98 ? -6.944 2.753 7.746 1.00 98.75 98 VAL A CA 1
ATOM 751 C C . VAL A 1 98 ? -6.312 1.370 7.676 1.00 98.75 98 VAL A C 1
ATOM 753 O O . VAL A 1 98 ? -5.123 1.233 7.952 1.00 98.75 98 VAL A O 1
ATOM 756 N N . VAL A 1 99 ? -7.077 0.356 7.281 1.00 98.94 99 VAL A N 1
ATOM 757 C CA . VAL A 1 99 ? -6.572 -1.004 7.058 1.00 98.94 99 VAL A CA 1
ATOM 758 C C . VAL A 1 99 ? -6.668 -1.346 5.577 1.00 98.94 99 VAL A C 1
ATOM 760 O O . VAL A 1 99 ? -7.746 -1.246 5.000 1.00 98.94 99 VAL A O 1
ATOM 763 N N . ILE A 1 100 ? -5.554 -1.775 4.984 1.00 98.94 100 ILE A N 1
ATOM 764 C CA . ILE A 1 100 ? -5.473 -2.325 3.627 1.00 98.94 100 ILE A CA 1
ATOM 765 C C . ILE A 1 100 ? -4.969 -3.763 3.741 1.00 98.94 100 ILE A C 1
ATOM 767 O O . ILE A 1 100 ? -3.812 -3.983 4.122 1.00 98.94 100 ILE A O 1
ATOM 771 N N . GLN A 1 101 ? -5.837 -4.734 3.448 1.00 98.94 101 GLN A N 1
ATOM 772 C CA . GLN A 1 101 ? -5.556 -6.137 3.745 1.00 98.94 101 GLN A CA 1
ATOM 773 C C . GLN A 1 101 ? -5.841 -7.111 2.599 1.00 98.94 101 GLN A C 1
ATOM 775 O O . GLN A 1 101 ? -6.925 -7.107 2.017 1.00 98.94 101 GLN A O 1
ATOM 780 N N . GLY A 1 102 ? -4.915 -8.045 2.375 1.00 98.88 102 GLY A N 1
ATOM 781 C CA . GLY A 1 102 ? -5.178 -9.256 1.597 1.00 98.88 102 GLY A CA 1
ATOM 782 C C . GLY A 1 102 ? -5.217 -9.071 0.080 1.00 98.88 102 GLY A C 1
ATOM 783 O O . GLY A 1 102 ? -5.647 -9.990 -0.609 1.00 98.88 102 GLY A O 1
ATOM 784 N N . PHE A 1 103 ? -4.820 -7.919 -0.461 1.00 98.94 103 PHE A N 1
ATOM 785 C CA . PHE A 1 103 ? -4.882 -7.642 -1.900 1.00 98.94 103 PHE A CA 1
ATOM 786 C C . PHE A 1 103 ? -3.662 -8.170 -2.659 1.00 98.94 103 PHE A C 1
ATOM 788 O O . PHE A 1 103 ? -2.563 -8.247 -2.113 1.00 98.94 103 PHE A O 1
ATOM 795 N N . GLU A 1 104 ? -3.835 -8.436 -3.954 1.00 98.94 104 GLU A N 1
ATOM 796 C CA . GLU A 1 104 ? -2.745 -8.286 -4.926 1.00 98.94 104 GLU A CA 1
ATOM 797 C C . GLU A 1 104 ? -2.777 -6.841 -5.450 1.00 98.94 104 GLU A C 1
ATOM 799 O O . GLU A 1 104 ? -3.833 -6.341 -5.836 1.00 98.94 104 GLU A O 1
ATOM 804 N N . ILE A 1 105 ? -1.645 -6.137 -5.443 1.00 98.94 105 ILE A N 1
ATOM 805 C CA . ILE A 1 1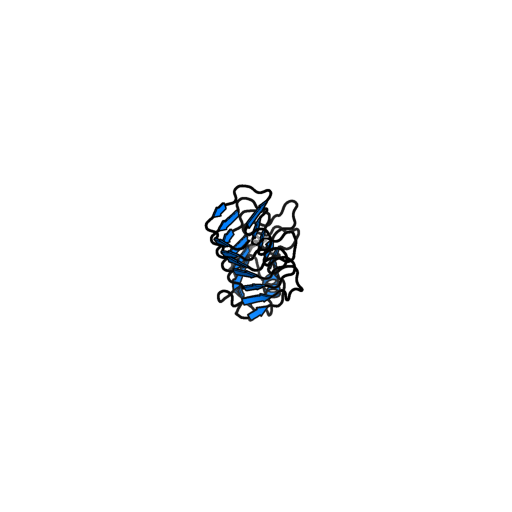05 ? -1.531 -4.729 -5.844 1.00 98.94 105 ILE A CA 1
ATOM 806 C C . ILE A 1 105 ? -0.381 -4.607 -6.838 1.00 98.94 105 ILE A C 1
ATOM 808 O O . ILE A 1 105 ? 0.774 -4.835 -6.471 1.00 98.94 105 ILE A O 1
ATOM 812 N N . ARG A 1 106 ? -0.672 -4.218 -8.088 1.00 98.81 106 ARG A N 1
ATOM 813 C CA . ARG A 1 106 ? 0.341 -4.274 -9.149 1.00 98.81 106 ARG A CA 1
ATOM 814 C C . ARG A 1 106 ? 0.303 -3.196 -10.217 1.00 98.81 106 ARG A C 1
ATOM 816 O O . ARG A 1 106 ? -0.717 -2.556 -10.454 1.00 98.81 106 ARG A O 1
ATOM 823 N N . ASN A 1 107 ? 1.421 -3.085 -10.938 1.00 98.56 107 ASN A N 1
ATOM 824 C CA . ASN A 1 107 ? 1.561 -2.291 -12.163 1.00 98.56 107 ASN A CA 1
ATOM 825 C C . ASN A 1 107 ? 1.279 -0.791 -11.961 1.00 98.56 107 ASN A C 1
ATOM 827 O O . ASN A 1 107 ? 0.552 -0.183 -12.749 1.00 98.56 107 ASN A O 1
ATOM 831 N N . PHE A 1 108 ? 1.849 -0.173 -10.926 1.00 98.38 108 PHE A N 1
ATOM 832 C CA . PHE A 1 108 ? 1.698 1.265 -10.658 1.00 98.38 108 PHE A CA 1
ATOM 833 C C . PHE A 1 108 ? 2.934 2.067 -11.081 1.00 98.38 108 PHE A C 1
ATOM 835 O O . PHE A 1 108 ? 4.065 1.613 -10.937 1.00 98.38 108 PHE A O 1
ATOM 842 N N . LYS A 1 109 ? 2.730 3.287 -11.592 1.00 97.31 109 LYS A N 1
ATOM 843 C CA . LYS A 1 109 ? 3.812 4.184 -12.044 1.00 97.31 109 LYS A CA 1
ATOM 844 C C . LYS A 1 109 ? 4.603 4.825 -10.904 1.00 97.31 109 LYS A C 1
ATOM 846 O O . LYS A 1 109 ? 5.615 5.456 -11.173 1.00 97.31 109 LYS A O 1
ATOM 851 N N . SER A 1 110 ? 4.145 4.701 -9.664 1.00 96.81 110 SER A N 1
ATOM 852 C CA . SER A 1 110 ? 4.894 5.134 -8.489 1.00 96.81 110 SER A CA 1
ATOM 853 C C . SER A 1 110 ? 4.798 4.090 -7.388 1.00 96.81 110 SER A C 1
ATOM 855 O O . SER A 1 110 ? 5.769 3.364 -7.195 1.00 96.81 110 SER A O 1
ATOM 857 N N . ALA A 1 111 ? 3.651 3.954 -6.712 1.00 98.25 111 ALA A N 1
ATOM 858 C CA . ALA A 1 111 ? 3.565 3.114 -5.519 1.00 98.25 111 ALA A CA 1
ATOM 859 C C . ALA A 1 111 ? 2.337 2.205 -5.441 1.00 98.25 111 ALA A C 1
ATOM 861 O O . ALA A 1 111 ? 1.256 2.567 -5.899 1.00 98.25 111 ALA A O 1
ATOM 862 N N . GLY A 1 112 ? 2.483 1.041 -4.806 1.00 98.69 112 GLY A N 1
ATOM 863 C CA . GLY A 1 112 ? 1.346 0.179 -4.471 1.00 98.69 112 GLY A CA 1
ATOM 864 C C . GLY A 1 112 ? 0.464 0.801 -3.386 1.00 98.69 112 GLY A C 1
ATOM 865 O O . GLY A 1 112 ? -0.745 0.947 -3.571 1.00 98.69 112 GLY A O 1
ATOM 866 N N . VAL A 1 113 ? 1.082 1.237 -2.283 1.00 98.88 113 VAL A N 1
ATOM 867 C CA . VAL A 1 113 ? 0.418 1.997 -1.213 1.00 98.88 113 VAL A CA 1
ATOM 868 C C . VAL A 1 113 ? 1.171 3.297 -0.937 1.00 98.88 113 VAL A C 1
ATOM 870 O O . VAL A 1 113 ? 2.385 3.275 -0.737 1.00 98.88 113 VAL A O 1
ATOM 873 N N . HIS A 1 114 ? 0.456 4.426 -0.911 1.00 98.56 114 HIS A N 1
ATOM 874 C CA . HIS A 1 114 ? 1.040 5.761 -0.777 1.00 98.56 114 HIS A CA 1
ATOM 875 C C . HIS A 1 114 ? 0.321 6.631 0.265 1.00 98.56 114 HIS A C 1
ATOM 877 O O . HIS A 1 114 ? -0.753 7.172 0.015 1.00 98.56 114 HIS A O 1
ATOM 883 N N . ALA A 1 115 ? 0.936 6.828 1.427 1.00 97.38 115 ALA A N 1
ATOM 884 C CA . ALA A 1 115 ? 0.438 7.699 2.490 1.00 97.38 115 ALA A CA 1
ATOM 885 C C . ALA A 1 115 ? 1.532 8.680 2.938 1.00 97.38 115 ALA A C 1
ATOM 887 O O . ALA A 1 115 ? 1.983 8.640 4.082 1.00 97.38 115 ALA A O 1
ATOM 888 N N . ARG A 1 116 ? 2.020 9.519 2.010 1.00 95.31 116 ARG A N 1
ATOM 889 C CA . ARG A 1 116 ? 3.047 10.534 2.291 1.00 95.31 116 ARG A CA 1
ATOM 890 C C . ARG A 1 116 ? 3.116 11.624 1.226 1.00 95.31 116 ARG A C 1
ATOM 892 O O . ARG A 1 116 ? 3.389 11.314 0.077 1.00 95.31 116 ARG A O 1
ATOM 899 N N . TYR A 1 117 ? 3.055 12.894 1.621 1.00 91.88 117 TYR A N 1
ATOM 900 C CA . TYR A 1 117 ? 3.317 14.025 0.718 1.00 91.88 117 TYR A CA 1
ATOM 901 C C . TYR A 1 117 ? 4.312 15.059 1.281 1.00 91.88 117 TYR A C 1
ATOM 903 O O . TYR A 1 117 ? 4.573 16.059 0.612 1.00 91.88 117 TYR A O 1
ATOM 911 N N . GLY A 1 118 ? 4.918 14.799 2.448 1.00 85.12 118 GLY A N 1
ATOM 912 C CA . GLY A 1 118 ? 5.935 15.649 3.079 1.00 85.12 118 GLY A CA 1
ATOM 913 C C . GLY A 1 118 ? 5.353 16.679 4.057 1.00 85.12 118 GLY A C 1
ATOM 914 O O . GLY A 1 118 ? 4.146 16.748 4.248 1.00 85.12 118 GLY A O 1
ATOM 915 N N . GLY A 1 119 ? 6.225 17.482 4.684 1.00 64.94 119 GLY A N 1
ATOM 916 C CA . GLY A 1 119 ? 5.860 18.733 5.375 1.00 64.94 119 GLY A CA 1
ATOM 917 C C . GLY A 1 119 ? 4.745 18.648 6.426 1.00 64.94 119 GLY A C 1
ATOM 918 O O . GLY A 1 119 ? 3.812 19.441 6.368 1.00 64.94 119 GLY A O 1
ATOM 919 N N . GLY A 1 120 ? 4.833 17.715 7.381 1.00 71.38 120 GLY A N 1
ATOM 920 C CA . GLY A 1 120 ? 3.841 17.584 8.459 1.00 71.38 120 GLY A CA 1
ATOM 921 C C . GLY A 1 120 ? 2.724 16.580 8.169 1.00 71.38 120 GLY A C 1
ATOM 922 O O . GLY A 1 120 ? 1.578 16.831 8.531 1.00 71.38 120 GLY A O 1
ATOM 923 N N . ASP A 1 121 ? 3.054 15.460 7.511 1.00 80.69 121 ASP A N 1
ATOM 924 C CA . ASP A 1 121 ? 2.126 14.364 7.204 1.00 80.69 121 ASP A CA 1
ATOM 925 C C . ASP A 1 121 ? 1.261 13.979 8.424 1.00 80.69 121 ASP A C 1
ATOM 927 O O . ASP A 1 121 ? 1.775 13.606 9.478 1.00 80.69 121 ASP A O 1
ATOM 931 N N . GLN A 1 122 ? -0.064 14.030 8.258 1.00 90.62 122 GLN A N 1
ATOM 932 C CA . GLN A 1 122 ? -1.059 13.731 9.303 1.00 90.62 122 GLN A CA 1
ATOM 933 C C . GLN A 1 122 ? -1.727 12.366 9.074 1.00 90.62 122 GLN A C 1
ATOM 935 O O . GLN A 1 122 ? -2.906 12.165 9.377 1.00 90.62 122 GLN A O 1
ATOM 940 N N . TYR A 1 123 ? -0.990 11.432 8.473 1.00 97.06 123 TYR A N 1
ATOM 941 C CA . TYR A 1 123 ? -1.438 10.059 8.275 1.00 97.06 123 TYR A CA 1
ATOM 942 C C . TYR A 1 123 ? -0.996 9.227 9.474 1.00 97.06 123 TYR A C 1
ATOM 944 O O . TYR A 1 123 ? 0.187 9.183 9.802 1.00 97.06 123 TYR A O 1
ATOM 952 N N . GLU A 1 124 ? -1.937 8.586 10.165 1.00 97.69 124 GLU A N 1
ATOM 953 C CA . GLU A 1 124 ? -1.624 7.893 11.421 1.00 97.69 124 GLU A CA 1
ATOM 954 C C . GLU A 1 124 ? -2.257 6.504 11.463 1.00 97.69 124 GLU A C 1
ATOM 956 O O . GLU A 1 124 ? -3.384 6.302 11.013 1.00 97.69 124 GLU A O 1
ATOM 961 N N . SER A 1 125 ? -1.568 5.530 12.055 1.00 98.25 125 SER A N 1
ATOM 962 C CA . SER A 1 125 ? -2.152 4.207 12.330 1.00 98.25 125 SER A CA 1
ATOM 963 C C . SER A 1 125 ? -2.693 3.489 11.086 1.00 98.25 125 SER A C 1
ATOM 965 O O . SER A 1 125 ? -3.769 2.895 11.122 1.00 98.25 125 SER A O 1
ATOM 967 N N . TRP A 1 126 ? -1.972 3.558 9.964 1.00 98.69 126 TRP A N 1
ATOM 968 C CA . TRP A 1 126 ? -2.309 2.719 8.806 1.00 98.69 126 TRP A CA 1
ATOM 969 C C . TRP A 1 126 ? -1.779 1.306 9.021 1.00 98.69 126 TRP A C 1
ATOM 971 O O . TRP A 1 126 ? -0.616 1.139 9.382 1.00 98.69 126 TRP A O 1
ATOM 981 N N . ILE A 1 127 ? -2.614 0.306 8.767 1.00 98.94 127 ILE A N 1
ATOM 982 C CA . ILE A 1 127 ? -2.260 -1.108 8.832 1.00 98.94 127 ILE A CA 1
ATOM 983 C C . ILE A 1 127 ? -2.281 -1.655 7.409 1.00 98.94 127 ILE A C 1
ATOM 985 O O . ILE A 1 127 ? -3.332 -1.752 6.780 1.00 98.94 127 ILE A O 1
ATOM 989 N N . ILE A 1 128 ? -1.109 -2.003 6.898 1.00 98.94 128 ILE A N 1
ATOM 990 C CA . ILE A 1 128 ? -0.915 -2.556 5.559 1.00 98.94 128 ILE A CA 1
ATOM 991 C C . ILE A 1 128 ? -0.432 -3.981 5.771 1.00 98.94 128 ILE A C 1
ATOM 993 O O . ILE A 1 128 ? 0.704 -4.181 6.213 1.00 98.94 128 ILE A O 1
ATOM 997 N N . LYS A 1 129 ? -1.312 -4.963 5.549 1.00 98.94 129 LYS A N 1
ATOM 998 C CA . LYS A 1 129 ? -1.022 -6.354 5.907 1.00 98.94 129 LYS A CA 1
ATOM 999 C C . LYS A 1 129 ? -1.524 -7.407 4.936 1.00 98.94 129 LYS A C 1
ATOM 1001 O O . LYS A 1 129 ? -2.546 -7.222 4.287 1.00 98.94 129 LYS A O 1
ATOM 1006 N N . ASP A 1 130 ? -0.835 -8.540 4.888 1.00 98.94 130 ASP A N 1
ATOM 1007 C CA . ASP A 1 130 ? -1.219 -9.712 4.091 1.00 98.94 130 ASP A CA 1
ATOM 1008 C C . ASP A 1 130 ? -1.347 -9.420 2.580 1.00 98.94 130 ASP A C 1
ATOM 1010 O O . ASP A 1 130 ? -2.050 -10.135 1.866 1.00 98.94 130 ASP A O 1
ATOM 1014 N N . ASN A 1 131 ? -0.715 -8.354 2.074 1.00 98.94 131 ASN A N 1
ATOM 1015 C CA . ASN A 1 131 ? -0.802 -7.977 0.663 1.00 98.94 131 ASN A CA 1
ATOM 1016 C C . ASN A 1 131 ? 0.367 -8.553 -0.144 1.00 98.94 131 ASN A C 1
ATOM 1018 O O . ASN A 1 131 ? 1.477 -8.697 0.368 1.00 98.94 131 ASN A O 1
ATOM 1022 N N . TYR A 1 132 ? 0.129 -8.801 -1.431 1.00 98.94 132 TYR A N 1
ATOM 1023 C CA . TYR A 1 132 ? 1.176 -9.003 -2.429 1.00 98.94 132 TYR A CA 1
ATOM 1024 C C . TYR A 1 132 ? 1.313 -7.744 -3.286 1.00 98.94 132 TYR A C 1
ATOM 1026 O O . TYR A 1 132 ? 0.411 -7.415 -4.052 1.00 98.94 132 TYR A O 1
ATOM 1034 N N . ILE A 1 133 ? 2.413 -7.008 -3.133 1.00 98.94 133 ILE A N 1
ATOM 1035 C CA . ILE A 1 133 ? 2.633 -5.710 -3.782 1.00 98.94 133 ILE A CA 1
ATOM 1036 C C . ILE A 1 133 ? 3.795 -5.838 -4.754 1.00 98.94 133 ILE A C 1
ATOM 1038 O O . ILE A 1 133 ? 4.928 -6.061 -4.332 1.00 98.94 133 ILE A O 1
ATOM 1042 N N . HIS A 1 134 ? 3.542 -5.674 -6.052 1.00 98.69 134 HIS A N 1
ATOM 1043 C CA . HIS A 1 134 ? 4.587 -5.911 -7.040 1.00 98.69 134 HIS A CA 1
ATOM 1044 C C . HIS A 1 134 ? 4.516 -5.052 -8.298 1.00 98.69 134 HIS A C 1
ATOM 1046 O O . HIS A 1 134 ? 3.482 -4.495 -8.649 1.00 98.69 134 HIS A O 1
ATOM 1052 N N . HIS A 1 135 ? 5.635 -4.958 -9.020 1.00 98.00 135 HIS A N 1
ATOM 1053 C CA . HIS A 1 135 ? 5.702 -4.257 -10.309 1.00 98.00 135 HIS A CA 1
ATOM 1054 C C . HIS A 1 135 ? 5.256 -2.784 -10.217 1.00 98.00 135 HIS A C 1
ATOM 1056 O O . HIS A 1 135 ? 4.619 -2.252 -11.132 1.00 98.00 135 HIS A O 1
ATOM 1062 N N . ALA A 1 136 ? 5.569 -2.123 -9.100 1.00 97.56 136 ALA A N 1
ATOM 1063 C CA . ALA A 1 136 ? 5.493 -0.672 -8.992 1.00 97.56 136 ALA A CA 1
ATOM 1064 C C . ALA A 1 136 ? 6.844 -0.050 -9.376 1.00 97.56 136 ALA A C 1
ATOM 1066 O O . ALA A 1 136 ? 7.901 -0.615 -9.097 1.00 97.56 136 ALA A O 1
ATOM 1067 N N . VAL A 1 137 ? 6.808 1.110 -10.032 1.00 96.19 137 VAL A N 1
ATOM 1068 C CA . VAL A 1 137 ? 8.013 1.730 -10.609 1.00 96.19 137 VAL A CA 1
ATOM 1069 C C . VAL A 1 137 ? 8.943 2.339 -9.553 1.00 96.19 137 VAL A C 1
ATOM 1071 O O . VAL A 1 137 ? 10.162 2.321 -9.726 1.00 96.19 137 VAL A O 1
ATOM 1074 N N . ASP A 1 138 ? 8.384 2.863 -8.460 1.00 95.81 138 ASP A N 1
ATOM 1075 C CA . ASP A 1 138 ? 9.153 3.560 -7.432 1.00 95.81 138 ASP A CA 1
ATOM 1076 C C . ASP A 1 138 ? 9.089 2.844 -6.073 1.00 95.81 138 ASP A C 1
ATOM 1078 O O . ASP A 1 138 ? 10.095 2.329 -5.594 1.00 95.81 138 ASP A O 1
ATOM 1082 N N . LYS A 1 139 ? 7.921 2.744 -5.430 1.00 97.56 139 LYS A N 1
ATOM 1083 C CA . LYS A 1 139 ? 7.803 2.163 -4.080 1.00 97.56 139 LYS A CA 1
ATOM 1084 C C . LYS A 1 139 ? 6.823 0.998 -4.024 1.00 97.56 139 LYS A C 1
ATOM 1086 O O . LYS A 1 139 ? 5.791 1.023 -4.679 1.00 97.56 139 LYS A O 1
ATOM 1091 N N . GLY A 1 140 ? 7.070 0.002 -3.180 1.00 98.44 140 GLY A N 1
ATOM 1092 C CA . GLY A 1 140 ? 6.006 -0.926 -2.788 1.00 98.44 140 GLY A CA 1
ATOM 1093 C C . GLY A 1 140 ? 5.016 -0.201 -1.878 1.00 98.44 140 GLY A C 1
ATOM 1094 O O . GLY A 1 140 ? 3.871 0.073 -2.249 1.00 98.44 140 GLY A O 1
ATOM 1095 N N . VAL A 1 141 ? 5.516 0.196 -0.710 1.00 98.81 141 VAL A N 1
ATOM 1096 C CA . VAL A 1 141 ? 4.794 0.953 0.313 1.00 98.81 141 VAL A CA 1
ATOM 1097 C C . VAL A 1 141 ? 5.575 2.210 0.670 1.00 98.81 141 VAL A C 1
ATOM 1099 O O . VAL A 1 141 ? 6.771 2.145 0.953 1.00 98.81 141 VAL A O 1
ATOM 1102 N N . VAL A 1 142 ? 4.897 3.355 0.716 1.00 98.00 142 VAL A N 1
ATOM 1103 C CA . VAL A 1 142 ? 5.456 4.599 1.249 1.00 98.00 142 VAL A CA 1
ATOM 1104 C C . VAL A 1 142 ? 4.528 5.238 2.272 1.00 98.00 142 VAL A C 1
ATOM 1106 O O . VAL A 1 142 ? 3.348 5.450 1.997 1.00 98.00 142 VAL A O 1
ATOM 1109 N N . VAL A 1 143 ? 5.074 5.558 3.447 1.00 97.62 143 VAL A N 1
ATOM 1110 C CA . VAL A 1 143 ? 4.331 6.153 4.567 1.00 97.62 143 VAL A CA 1
ATOM 1111 C C . VAL A 1 143 ? 5.109 7.300 5.214 1.00 97.62 143 VAL A C 1
ATOM 1113 O O . VAL A 1 143 ? 6.334 7.259 5.318 1.00 97.62 143 VAL A O 1
ATOM 1116 N N . GLY A 1 144 ? 4.392 8.328 5.651 1.00 96.50 144 GLY A N 1
ATOM 1117 C CA . GLY A 1 144 ? 4.850 9.401 6.535 1.00 96.50 144 GLY A CA 1
ATOM 1118 C C . GLY A 1 144 ? 3.822 9.607 7.649 1.00 96.50 144 GLY A C 1
ATOM 1119 O O . GLY A 1 144 ? 2.735 9.049 7.576 1.00 96.50 144 GLY A O 1
ATOM 1120 N N . GLY A 1 145 ? 4.146 10.393 8.676 1.00 95.56 145 GLY A N 1
ATOM 1121 C CA . GLY A 1 145 ? 3.269 10.574 9.840 1.00 95.56 145 GLY A CA 1
ATOM 1122 C C . GLY A 1 145 ? 3.646 9.640 10.990 1.00 95.56 145 GLY A C 1
ATOM 1123 O O . GLY A 1 145 ? 4.792 9.687 11.446 1.00 95.56 145 GLY A O 1
ATOM 1124 N N . SER A 1 146 ? 2.729 8.819 11.517 1.00 96.50 146 SER A N 1
ATOM 1125 C CA . SER A 1 146 ? 3.059 7.985 12.690 1.00 96.50 146 SER A CA 1
ATOM 1126 C C . SER A 1 146 ? 2.249 6.698 12.886 1.00 96.50 146 SER A C 1
ATOM 1128 O O . SER A 1 146 ? 1.129 6.539 12.406 1.00 96.50 146 SER A O 1
ATOM 1130 N N . GLY A 1 147 ? 2.821 5.764 13.649 1.00 97.19 147 GLY A N 1
ATOM 1131 C CA . GLY A 1 147 ? 2.107 4.604 14.188 1.00 97.19 147 GLY A CA 1
ATOM 1132 C C . GLY A 1 147 ? 1.652 3.573 13.154 1.00 97.19 147 GLY A C 1
ATOM 1133 O O . GLY A 1 147 ? 0.710 2.833 13.419 1.00 97.19 147 GLY A O 1
ATOM 1134 N N . HIS A 1 148 ? 2.255 3.523 11.965 1.00 98.56 148 HIS A N 1
ATOM 1135 C CA . HIS A 1 148 ? 1.848 2.551 10.947 1.00 98.56 148 HIS A CA 1
ATOM 1136 C C . HIS A 1 148 ? 2.333 1.143 11.292 1.00 98.56 148 HIS A C 1
ATOM 1138 O O . HIS A 1 148 ? 3.373 0.963 11.921 1.00 98.56 148 HIS A O 1
ATOM 1144 N N . THR A 1 149 ? 1.597 0.143 10.822 1.00 98.88 149 THR A N 1
ATOM 1145 C CA . THR A 1 149 ? 1.988 -1.265 10.862 1.00 98.88 149 THR A CA 1
ATOM 1146 C C . THR A 1 149 ? 2.050 -1.790 9.437 1.00 98.88 149 THR A C 1
ATOM 1148 O O . THR A 1 149 ? 1.038 -1.816 8.740 1.00 98.88 149 THR A O 1
ATOM 1151 N N . ILE A 1 150 ? 3.235 -2.195 8.996 1.00 98.94 150 ILE A N 1
ATOM 1152 C CA . ILE A 1 150 ? 3.472 -2.801 7.685 1.00 98.94 150 ILE A CA 1
ATOM 1153 C C . ILE A 1 150 ? 3.921 -4.229 7.961 1.00 98.94 150 ILE A C 1
ATOM 1155 O O . ILE A 1 150 ? 5.066 -4.453 8.358 1.00 98.94 150 ILE A O 1
ATOM 1159 N N . HIS A 1 151 ? 2.987 -5.171 7.851 1.00 98.81 151 HIS A N 1
ATOM 1160 C CA . HIS A 1 151 ? 3.145 -6.509 8.413 1.00 98.81 151 HIS A CA 1
ATOM 1161 C C . HIS A 1 151 ? 2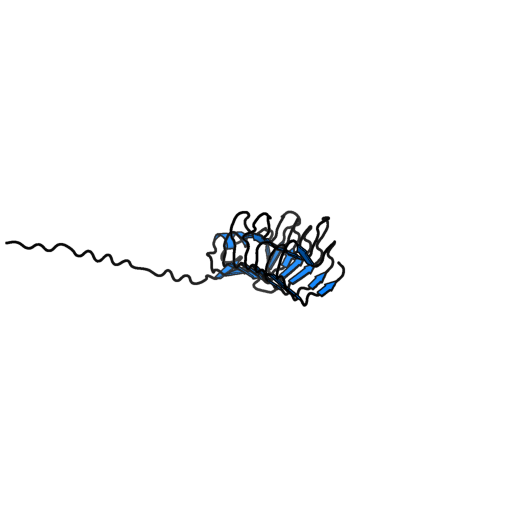.745 -7.622 7.449 1.00 98.81 151 HIS A C 1
ATOM 1163 O O . HIS A 1 151 ? 1.680 -7.539 6.849 1.00 98.81 151 HIS A O 1
ATOM 1169 N N . ASN A 1 152 ? 3.540 -8.690 7.357 1.00 98.88 152 ASN A N 1
ATOM 1170 C CA . ASN A 1 152 ? 3.186 -9.887 6.583 1.00 98.88 152 ASN A CA 1
ATOM 1171 C C . ASN A 1 152 ? 2.822 -9.589 5.117 1.00 98.88 152 ASN A C 1
ATOM 1173 O O . ASN A 1 152 ? 1.908 -10.181 4.547 1.00 98.88 152 ASN A O 1
ATOM 1177 N N . ASN A 1 153 ? 3.495 -8.613 4.504 1.00 98.94 153 ASN A N 1
ATOM 1178 C CA . ASN A 1 153 ? 3.354 -8.355 3.076 1.00 98.94 153 ASN A CA 1
ATOM 1179 C C . ASN A 1 153 ? 4.474 -9.053 2.311 1.00 98.94 153 ASN A C 1
ATOM 1181 O O . ASN A 1 153 ? 5.608 -9.149 2.780 1.00 98.94 153 ASN A O 1
ATOM 1185 N N . GLU A 1 154 ? 4.160 -9.461 1.091 1.00 98.88 154 GLU A N 1
ATOM 1186 C CA . GLU A 1 154 ? 5.147 -9.859 0.101 1.00 98.88 154 GLU A CA 1
ATOM 1187 C C . GLU A 1 154 ? 5.318 -8.703 -0.886 1.00 98.88 154 GLU A C 1
ATOM 1189 O O . GLU A 1 154 ? 4.355 -8.286 -1.531 1.00 98.88 154 GLU A O 1
ATOM 1194 N N . ILE A 1 155 ? 6.519 -8.131 -0.959 1.00 98.75 155 ILE A N 1
ATOM 1195 C CA . ILE A 1 155 ? 6.810 -6.941 -1.763 1.00 98.75 155 ILE A CA 1
ATOM 1196 C C . ILE A 1 155 ? 7.927 -7.270 -2.743 1.00 98.75 155 ILE A C 1
ATOM 1198 O O . ILE A 1 155 ? 9.045 -7.574 -2.330 1.00 98.75 155 ILE A O 1
ATOM 1202 N N . ALA A 1 156 ? 7.626 -7.189 -4.037 1.00 98.19 156 ALA A N 1
ATOM 1203 C CA . ALA A 1 156 ? 8.518 -7.711 -5.061 1.00 98.19 156 ALA A CA 1
ATOM 1204 C C . ALA A 1 156 ? 8.582 -6.868 -6.333 1.00 98.19 156 ALA A C 1
ATOM 1206 O O . ALA A 1 156 ? 7.634 -6.169 -6.681 1.00 98.19 156 ALA A O 1
ATOM 1207 N N . PHE A 1 157 ? 9.671 -6.982 -7.092 1.00 96.81 157 PHE A N 1
ATOM 1208 C CA . PHE A 1 157 ? 9.792 -6.368 -8.422 1.00 96.81 157 PHE A CA 1
ATOM 1209 C C . PHE A 1 157 ? 9.522 -4.855 -8.405 1.00 96.81 157 PHE A C 1
ATOM 1211 O O . PHE A 1 157 ? 8.733 -4.341 -9.203 1.00 96.81 157 PHE A O 1
ATOM 1218 N N . ILE A 1 158 ? 10.129 -4.145 -7.453 1.00 97.25 158 ILE A N 1
ATOM 1219 C CA . ILE A 1 158 ? 9.964 -2.696 -7.307 1.00 97.25 158 ILE A CA 1
ATOM 1220 C C . ILE A 1 158 ? 11.168 -1.986 -7.925 1.00 97.25 158 ILE A C 1
ATOM 1222 O O . ILE A 1 158 ? 12.304 -2.178 -7.482 1.00 97.25 158 ILE A O 1
ATOM 1226 N N . GLY A 1 159 ? 10.933 -1.146 -8.935 1.00 88.75 159 GLY A N 1
ATOM 1227 C CA . GLY A 1 159 ? 12.002 -0.404 -9.603 1.00 88.75 159 GLY A CA 1
ATOM 1228 C C . GLY A 1 159 ? 11.696 0.059 -11.030 1.00 88.75 159 GLY A C 1
ATOM 1229 O O . GLY A 1 159 ? 10.585 -0.092 -11.527 1.00 88.75 159 GLY A O 1
ATOM 1230 N N . ASN A 1 160 ? 12.739 0.590 -11.682 1.00 76.19 160 ASN A N 1
ATOM 1231 C CA . ASN A 1 160 ? 12.792 1.466 -12.875 1.00 76.19 160 ASN A CA 1
ATOM 1232 C C . ASN A 1 160 ? 12.977 2.959 -12.564 1.00 76.19 160 ASN A C 1
ATOM 1234 O O . ASN A 1 160 ? 13.416 3.695 -13.444 1.00 76.19 160 ASN A O 1
AT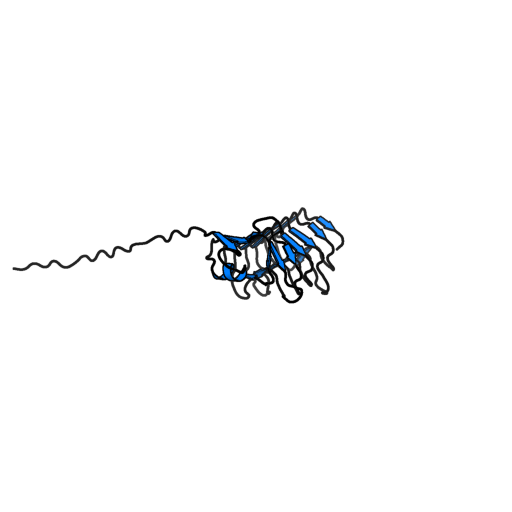OM 1238 N N . ASP A 1 161 ? 12.827 3.376 -11.304 1.00 73.94 161 ASP A N 1
ATOM 1239 C CA . ASP A 1 161 ? 13.231 4.708 -10.823 1.00 73.94 161 ASP A CA 1
ATOM 1240 C C . ASP A 1 161 ? 14.501 4.658 -9.939 1.00 73.94 161 ASP A C 1
ATOM 1242 O O . ASP A 1 161 ? 14.881 3.589 -9.452 1.00 73.94 161 ASP A O 1
ATOM 1246 N N . GLY A 1 162 ? 15.198 5.788 -9.780 1.00 77.88 162 GLY A N 1
ATOM 1247 C CA . GLY A 1 162 ? 16.448 5.932 -9.020 1.00 77.88 162 GLY A CA 1
ATOM 1248 C C . GLY A 1 162 ? 16.266 5.944 -7.499 1.00 77.88 162 GLY A C 1
ATOM 1249 O O . GLY A 1 162 ? 17.232 5.777 -6.754 1.00 77.88 162 GLY A O 1
ATOM 1250 N N . GLU A 1 163 ? 15.029 6.085 -7.021 1.00 87.06 163 GLU A N 1
ATOM 1251 C CA . GLU A 1 163 ? 14.696 6.104 -5.598 1.00 87.06 163 GLU A CA 1
ATOM 1252 C C . GLU A 1 163 ? 13.939 4.863 -5.128 1.00 87.06 163 GLU A C 1
ATOM 1254 O O . GLU A 1 163 ? 13.303 4.910 -4.078 1.00 87.06 163 GLU A O 1
ATOM 1259 N N . ALA A 1 164 ? 14.033 3.739 -5.839 1.00 94.06 164 ALA A N 1
ATOM 1260 C CA . ALA A 1 164 ? 13.181 2.591 -5.563 1.00 94.06 164 ALA A CA 1
ATOM 1261 C C . ALA A 1 164 ? 13.304 2.034 -4.128 1.00 94.06 164 ALA A C 1
ATOM 1263 O O . ALA A 1 164 ? 14.394 1.978 -3.552 1.00 94.06 164 ALA A O 1
ATOM 1264 N N . ALA A 1 165 ? 12.193 1.603 -3.528 1.00 97.25 165 ALA A N 1
ATOM 1265 C CA . ALA A 1 165 ? 12.241 0.840 -2.280 1.00 97.25 165 ALA A CA 1
ATOM 1266 C C . ALA A 1 165 ? 11.022 -0.060 -2.069 1.00 97.25 165 ALA A C 1
ATOM 1268 O O . ALA A 1 165 ? 9.904 0.329 -2.401 1.00 97.25 165 ALA A O 1
ATOM 1269 N N . GLY A 1 166 ? 11.216 -1.224 -1.446 1.00 98.12 166 GLY A N 1
ATOM 1270 C CA . GLY A 1 166 ? 10.109 -2.100 -1.058 1.00 98.12 166 GLY A CA 1
ATOM 1271 C C . GLY A 1 166 ? 9.201 -1.388 -0.057 1.00 98.12 166 GLY A C 1
ATOM 1272 O O . GLY A 1 166 ? 8.023 -1.155 -0.327 1.00 98.12 166 GLY A O 1
ATOM 1273 N N . VAL A 1 167 ? 9.788 -0.932 1.049 1.00 98.50 167 VAL A N 1
ATOM 1274 C CA . VAL A 1 167 ? 9.139 -0.051 2.025 1.00 98.50 167 VAL A CA 1
ATOM 1275 C C . VAL A 1 167 ? 9.972 1.208 2.217 1.00 98.50 167 VAL A C 1
ATOM 1277 O O . VAL A 1 167 ? 11.167 1.129 2.495 1.00 98.50 167 VAL A O 1
ATOM 1280 N N . HIS A 1 168 ? 9.341 2.378 2.132 1.00 97.50 168 HIS A N 1
ATOM 1281 C CA . HIS A 1 168 ? 9.954 3.644 2.522 1.00 97.50 168 HIS A CA 1
ATOM 1282 C C . HIS A 1 168 ? 9.110 4.367 3.569 1.00 97.50 168 HIS A C 1
ATOM 1284 O O . HIS A 1 168 ? 8.024 4.866 3.282 1.00 97.50 168 HIS A O 1
ATOM 1290 N N . SER A 1 169 ? 9.620 4.431 4.794 1.00 96.50 169 SER A N 1
ATOM 1291 C CA . SER A 1 169 ? 8.972 5.100 5.916 1.00 96.50 169 SER A CA 1
ATOM 1292 C C . SER A 1 169 ? 9.698 6.394 6.287 1.00 96.50 169 SER A C 1
ATOM 1294 O O . SER A 1 169 ? 10.908 6.404 6.499 1.00 96.50 169 SER A O 1
ATOM 1296 N N . TRP A 1 170 ? 8.929 7.475 6.399 1.00 95.81 170 TRP A N 1
ATOM 1297 C CA . TRP A 1 170 ? 9.287 8.725 7.078 1.00 95.81 170 TRP A CA 1
ATOM 1298 C C . TRP A 1 170 ? 8.426 8.946 8.326 1.00 95.81 170 TRP A C 1
ATOM 1300 O O . TRP A 1 170 ? 8.170 10.075 8.739 1.00 95.81 170 TRP A O 1
ATOM 1310 N N . SER A 1 171 ? 7.884 7.866 8.878 1.00 94.75 171 SER A N 1
ATOM 1311 C CA . SER A 1 171 ? 6.930 7.918 9.976 1.00 94.75 171 SER A CA 1
ATOM 1312 C C . SER A 1 171 ? 7.606 7.664 11.314 1.00 94.75 171 SER A C 1
ATOM 1314 O O . SER A 1 171 ? 8.630 6.997 11.366 1.00 94.75 171 SER A O 1
ATOM 1316 N N . ASN A 1 172 ? 7.036 8.164 12.407 1.00 95.44 172 ASN A N 1
ATOM 1317 C CA . ASN A 1 172 ? 7.503 7.875 13.765 1.00 95.44 172 ASN A CA 1
ATOM 1318 C C . ASN A 1 172 ? 6.717 6.715 14.392 1.00 95.44 172 ASN A C 1
ATOM 1320 O O . ASN A 1 172 ? 5.540 6.522 14.081 1.00 95.44 172 ASN A O 1
ATOM 1324 N N . GLY A 1 173 ? 7.334 5.958 15.301 1.00 96.69 173 GLY A N 1
ATOM 1325 C CA . GLY A 1 173 ? 6.642 4.936 16.101 1.00 96.69 173 GLY A CA 1
ATOM 1326 C C . GLY A 1 173 ? 5.957 3.831 15.283 1.00 96.69 173 GLY A C 1
ATOM 1327 O O . GLY A 1 173 ? 4.950 3.283 15.715 1.00 96.69 173 GLY A O 1
ATOM 1328 N N . SER A 1 174 ? 6.433 3.564 14.068 1.00 98.00 174 SER A N 1
ATOM 1329 C CA . SER A 1 174 ? 5.863 2.579 13.147 1.00 98.00 174 SER A CA 1
ATOM 1330 C C . SER A 1 174 ? 6.582 1.238 13.249 1.00 98.00 174 SER A C 1
ATOM 1332 O O . SER A 1 174 ? 7.775 1.178 13.543 1.00 98.00 174 SER A O 1
ATOM 1334 N N . THR A 1 175 ? 5.861 0.159 12.968 1.00 98.75 175 THR A N 1
ATOM 1335 C CA . THR A 1 175 ? 6.395 -1.205 12.945 1.00 98.75 175 THR A CA 1
ATOM 1336 C C . THR A 1 175 ? 6.387 -1.743 11.522 1.00 98.75 175 THR A C 1
ATOM 1338 O O . THR A 1 175 ? 5.354 -1.736 10.855 1.00 98.75 175 THR A O 1
ATOM 1341 N N . ILE A 1 176 ? 7.540 -2.222 11.064 1.00 98.81 176 ILE A N 1
ATOM 1342 C CA . ILE A 1 176 ? 7.717 -2.926 9.794 1.00 98.81 176 ILE A CA 1
ATOM 1343 C C . ILE A 1 176 ? 8.201 -4.329 10.140 1.00 98.81 176 ILE A C 1
ATOM 1345 O O . ILE A 1 176 ? 9.355 -4.500 10.549 1.00 98.81 176 ILE A O 1
ATOM 1349 N N . SER A 1 177 ? 7.328 -5.329 10.034 1.00 98.88 177 SER A N 1
ATOM 1350 C CA . SER A 1 177 ? 7.682 -6.681 10.457 1.00 98.88 177 SER A CA 1
ATOM 1351 C C . SER A 1 177 ? 7.125 -7.808 9.616 1.00 98.88 177 SER A C 1
ATOM 1353 O O . SER A 1 177 ? 6.080 -7.674 8.994 1.00 98.88 177 SER A O 1
ATOM 1355 N N . ASP A 1 178 ? 7.819 -8.943 9.624 1.00 98.81 178 ASP A N 1
ATOM 1356 C CA . ASP A 1 178 ? 7.331 -10.185 9.014 1.00 98.81 178 ASP A CA 1
ATOM 1357 C C . ASP A 1 178 ? 7.063 -10.046 7.504 1.00 98.81 178 ASP A C 1
ATOM 1359 O O . ASP A 1 178 ? 6.283 -10.798 6.936 1.00 98.81 178 ASP A O 1
ATOM 1363 N N . ASN A 1 179 ? 7.680 -9.064 6.836 1.00 98.88 179 ASN A N 1
ATOM 1364 C CA . ASN A 1 179 ? 7.536 -8.891 5.394 1.00 98.88 179 ASN A CA 1
ATOM 1365 C C . ASN A 1 179 ? 8.589 -9.715 4.645 1.00 98.88 179 ASN A C 1
ATOM 1367 O O . ASN A 1 179 ? 9.740 -9.809 5.078 1.00 98.88 179 ASN A O 1
ATOM 1371 N N . ILE A 1 180 ? 8.205 -10.231 3.479 1.00 98.69 180 ILE A N 1
ATOM 1372 C CA . ILE A 1 180 ? 9.106 -10.843 2.499 1.00 98.69 180 ILE A CA 1
ATOM 1373 C C . ILE A 1 180 ? 9.340 -9.816 1.394 1.00 98.69 180 ILE A C 1
ATOM 1375 O O . ILE A 1 180 ? 8.407 -9.440 0.687 1.00 98.69 180 ILE A O 1
ATOM 1379 N N . ILE A 1 181 ? 10.569 -9.323 1.261 1.00 98.62 181 ILE A N 1
ATOM 1380 C CA . ILE A 1 181 ? 10.910 -8.223 0.356 1.00 98.62 181 ILE A CA 1
ATOM 1381 C C . ILE A 1 181 ? 12.057 -8.651 -0.551 1.00 98.62 181 ILE A C 1
ATOM 1383 O O . ILE A 1 181 ? 13.159 -8.916 -0.070 1.00 98.62 181 ILE A O 1
ATOM 1387 N N . TYR A 1 182 ? 11.808 -8.705 -1.860 1.00 97.88 182 TYR A N 1
ATOM 1388 C CA . TYR A 1 182 ? 12.809 -9.195 -2.802 1.00 97.88 182 TYR A CA 1
ATOM 1389 C C . TYR A 1 182 ? 12.738 -8.574 -4.193 1.00 97.88 182 TYR A C 1
ATOM 1391 O O . TYR A 1 182 ? 11.700 -8.077 -4.616 1.00 97.88 182 TYR A O 1
ATOM 1399 N N . VAL A 1 183 ? 13.854 -8.594 -4.925 1.00 96.00 183 VAL A N 1
ATOM 1400 C CA . VAL A 1 183 ? 13.964 -8.010 -6.276 1.00 96.00 183 VAL A CA 1
ATOM 1401 C C . VAL A 1 183 ? 13.539 -6.541 -6.248 1.00 96.00 183 VAL A C 1
ATOM 1403 O O . VAL A 1 183 ? 12.576 -6.100 -6.883 1.00 96.00 183 VAL A O 1
ATOM 1406 N N . ILE A 1 184 ? 14.257 -5.778 -5.430 1.00 96.25 184 ILE A N 1
ATOM 1407 C CA . ILE A 1 184 ? 14.073 -4.338 -5.287 1.00 96.25 184 ILE A CA 1
ATOM 1408 C C . ILE A 1 184 ? 15.287 -3.660 -5.897 1.00 96.25 184 ILE A C 1
ATOM 1410 O O . ILE A 1 184 ? 16.402 -4.052 -5.606 1.00 96.25 184 ILE A O 1
ATOM 1414 N N . ARG A 1 185 ? 15.100 -2.627 -6.722 1.00 94.50 185 ARG A N 1
ATOM 1415 C CA . ARG A 1 185 ? 16.226 -2.008 -7.444 1.00 94.50 185 ARG A CA 1
ATOM 1416 C C . ARG A 1 185 ? 17.258 -1.299 -6.542 1.00 94.50 185 ARG A C 1
ATOM 1418 O O . ARG A 1 185 ? 18.361 -1.039 -7.012 1.00 94.50 185 ARG A O 1
ATOM 1425 N N . LYS A 1 186 ? 16.894 -0.886 -5.319 1.00 93.19 186 LYS A N 1
ATOM 1426 C CA . LYS A 1 186 ? 17.778 -0.067 -4.462 1.00 93.19 186 LYS A CA 1
ATOM 1427 C C . LYS A 1 186 ? 17.715 -0.408 -2.974 1.00 93.19 186 LYS A C 1
ATOM 1429 O O . LYS A 1 186 ? 18.722 -0.790 -2.406 1.00 93.19 186 LYS A O 1
ATOM 1434 N N . ASN A 1 187 ? 16.578 -0.199 -2.303 1.00 95.00 187 ASN A N 1
ATOM 1435 C CA . ASN A 1 187 ? 16.470 -0.474 -0.860 1.00 95.00 187 ASN A CA 1
ATOM 1436 C C . ASN A 1 187 ? 15.298 -1.407 -0.561 1.00 95.00 187 ASN A C 1
ATOM 1438 O O . ASN A 1 187 ? 14.157 -1.036 -0.822 1.00 95.00 187 ASN A O 1
ATOM 1442 N N . GLY A 1 188 ? 15.526 -2.553 0.083 1.00 96.75 188 GLY A N 1
ATOM 1443 C CA . GLY A 1 188 ? 14.427 -3.381 0.597 1.00 96.75 188 GLY A CA 1
ATOM 1444 C C . GLY A 1 188 ? 13.517 -2.592 1.546 1.00 96.75 188 GLY A C 1
ATOM 1445 O O . GLY A 1 188 ? 12.338 -2.370 1.261 1.00 96.75 188 GLY A O 1
ATOM 1446 N N . ILE A 1 189 ? 14.096 -2.086 2.638 1.00 97.56 189 ILE A N 1
ATOM 1447 C CA . ILE A 1 189 ? 13.433 -1.203 3.604 1.00 97.56 189 ILE A CA 1
ATOM 1448 C C . ILE A 1 189 ? 14.304 0.032 3.810 1.00 97.56 189 ILE A C 1
ATOM 1450 O O . ILE A 1 189 ? 15.493 -0.078 4.092 1.00 97.56 189 ILE A O 1
ATOM 1454 N N . ARG A 1 190 ? 13.699 1.216 3.719 1.00 96.62 190 ARG A N 1
ATOM 1455 C CA . ARG A 1 190 ? 14.340 2.493 4.027 1.00 96.62 190 ARG A CA 1
ATOM 1456 C C . ARG A 1 190 ? 13.510 3.265 5.040 1.00 96.62 190 ARG A C 1
ATOM 1458 O O . ARG A 1 190 ? 12.331 3.530 4.819 1.00 96.62 190 ARG A O 1
ATOM 1465 N N . VAL A 1 191 ? 14.148 3.651 6.136 1.00 95.94 191 VAL A N 1
ATOM 1466 C CA . VAL A 1 191 ? 13.556 4.435 7.223 1.00 95.94 191 VAL A CA 1
ATOM 1467 C C . VAL A 1 191 ? 14.311 5.766 7.289 1.00 95.94 191 VAL A C 1
ATOM 1469 O O . VAL A 1 191 ? 15.534 5.770 7.396 1.00 95.94 191 VAL A O 1
ATOM 1472 N N . SER A 1 192 ? 13.622 6.896 7.121 1.00 92.88 192 SER A N 1
ATOM 1473 C CA . SER A 1 192 ? 14.239 8.210 6.880 1.00 92.88 192 SER A CA 1
ATOM 1474 C C . SER A 1 192 ? 13.659 9.296 7.781 1.00 92.88 192 SER A C 1
ATOM 1476 O O . SER A 1 192 ? 12.447 9.457 7.843 1.00 92.88 192 SER A O 1
ATOM 1478 N N . SER A 1 193 ? 14.529 10.093 8.415 1.00 84.25 193 SER A N 1
ATOM 1479 C CA . SER A 1 193 ? 14.138 11.257 9.235 1.00 84.25 193 SER A CA 1
ATOM 1480 C C . SER A 1 193 ? 13.026 10.938 10.248 1.00 84.25 193 SER A C 1
ATOM 1482 O O . SER A 1 193 ? 12.032 11.653 10.347 1.00 84.25 193 SER A O 1
ATOM 1484 N N . SER A 1 194 ? 13.184 9.831 10.973 1.00 86.38 194 SER A N 1
ATOM 1485 C CA . SER A 1 194 ? 12.148 9.227 11.815 1.00 86.38 194 SER A CA 1
ATOM 1486 C C . SER A 1 194 ? 12.702 8.690 13.133 1.00 86.38 194 SER A C 1
ATOM 1488 O O . SER A 1 194 ? 13.884 8.368 13.219 1.00 86.38 194 SER A O 1
ATOM 1490 N N . SER A 1 195 ? 11.837 8.494 14.127 1.00 90.81 195 SER A N 1
ATOM 1491 C CA . SER A 1 195 ? 12.188 8.021 15.469 1.00 90.81 195 SER A CA 1
ATOM 1492 C C . SER A 1 195 ? 11.294 6.867 15.944 1.00 90.81 195 SER A C 1
ATOM 1494 O O . SER A 1 195 ? 10.141 6.739 15.529 1.00 90.81 195 SER A O 1
ATOM 1496 N N . LYS A 1 196 ? 11.824 6.034 16.854 1.00 94.94 196 LYS A N 1
ATOM 1497 C CA . LYS A 1 196 ? 11.096 4.957 17.563 1.00 94.94 196 LYS A CA 1
ATOM 1498 C C . LYS A 1 196 ? 10.438 3.901 16.657 1.00 94.94 196 LYS A C 1
ATOM 1500 O O . LYS A 1 196 ? 9.480 3.253 17.068 1.00 94.94 196 LYS A O 1
ATOM 1505 N N . ASN A 1 197 ? 10.933 3.730 15.434 1.00 96.56 197 ASN A N 1
ATOM 1506 C CA . ASN A 1 197 ? 10.447 2.685 14.537 1.00 96.56 197 ASN A CA 1
ATOM 1507 C C . ASN A 1 197 ? 11.025 1.322 14.915 1.00 96.56 197 ASN A C 1
ATOM 1509 O O . ASN A 1 197 ? 12.183 1.221 15.313 1.00 96.56 197 ASN A O 1
ATOM 1513 N N . GLN A 1 198 ? 10.227 0.276 14.733 1.00 98.12 198 GLN A N 1
ATOM 1514 C CA . GLN A 1 198 ? 10.650 -1.109 14.898 1.00 98.12 198 GLN A CA 1
ATOM 1515 C C . GLN A 1 198 ? 10.708 -1.782 13.529 1.00 98.12 198 GLN A C 1
ATOM 1517 O O . GLN A 1 198 ? 9.695 -1.870 12.841 1.00 98.12 198 GLN A O 1
ATOM 1522 N N . VAL A 1 199 ? 11.881 -2.282 13.143 1.00 98.19 199 VAL A N 1
ATOM 1523 C CA . VAL A 1 199 ? 12.057 -3.112 11.943 1.00 98.19 199 VAL A CA 1
ATOM 1524 C C . VAL A 1 199 ? 12.528 -4.483 12.408 1.00 98.19 199 VAL A C 1
ATOM 1526 O O . VAL A 1 199 ? 13.640 -4.603 12.910 1.00 98.19 199 VAL A O 1
ATOM 1529 N N . LYS A 1 200 ? 11.672 -5.503 12.312 1.00 98.31 200 LYS A N 1
ATOM 1530 C CA . LYS A 1 200 ? 11.946 -6.830 12.893 1.00 98.31 200 LYS A CA 1
ATOM 1531 C C . LYS A 1 200 ? 11.416 -7.957 12.017 1.00 98.31 200 LYS A C 1
ATOM 1533 O O . LYS A 1 200 ? 10.385 -7.792 11.386 1.00 98.31 200 LYS A O 1
ATOM 1538 N N . ASN A 1 201 ? 12.096 -9.098 12.002 1.00 98.25 201 ASN A N 1
ATOM 1539 C CA . ASN A 1 201 ? 11.630 -10.324 11.338 1.00 98.25 201 ASN A CA 1
ATOM 1540 C C . ASN A 1 201 ? 11.291 -10.169 9.842 1.00 98.25 201 ASN A C 1
ATOM 1542 O O . ASN A 1 201 ? 10.421 -10.864 9.335 1.00 98.25 201 ASN A O 1
ATOM 1546 N N . ASN A 1 202 ? 11.935 -9.248 9.123 1.00 98.31 202 ASN A N 1
ATOM 1547 C CA . ASN A 1 202 ? 11.732 -9.135 7.678 1.00 98.31 202 ASN A CA 1
ATOM 1548 C C . ASN A 1 202 ? 12.751 -10.016 6.952 1.00 98.31 202 ASN A C 1
ATOM 1550 O O . ASN A 1 202 ? 13.941 -9.962 7.268 1.00 98.31 202 ASN A O 1
ATOM 1554 N N . LEU A 1 203 ? 12.297 -10.775 5.958 1.00 98.06 203 LEU A N 1
ATOM 1555 C CA . LEU A 1 203 ? 13.172 -11.459 5.014 1.00 98.06 203 LEU A CA 1
ATOM 1556 C C . LEU A 1 203 ? 13.457 -10.501 3.856 1.00 98.06 203 LEU A C 1
ATOM 1558 O O . LEU A 1 203 ? 12.544 -10.143 3.115 1.00 98.06 203 LEU A O 1
ATOM 1562 N N . ILE A 1 204 ? 14.714 -10.087 3.701 1.00 96.38 204 ILE A N 1
ATOM 1563 C CA . ILE A 1 204 ? 15.148 -9.198 2.619 1.00 96.38 204 ILE A CA 1
ATOM 1564 C C . ILE A 1 204 ? 16.167 -9.950 1.767 1.00 96.38 204 ILE A C 1
ATOM 1566 O O . ILE A 1 204 ? 17.215 -10.343 2.274 1.00 96.38 204 ILE A O 1
ATOM 1570 N N . ALA A 1 205 ? 15.858 -10.166 0.491 1.00 91.75 205 ALA A N 1
ATOM 1571 C CA . ALA A 1 205 ? 16.709 -10.928 -0.422 1.00 91.75 205 ALA A CA 1
ATOM 1572 C C . ALA A 1 205 ? 16.786 -10.258 -1.798 1.00 91.75 205 ALA A C 1
ATOM 1574 O O . ALA A 1 205 ? 15.796 -9.709 -2.263 1.00 91.75 205 ALA A O 1
ATOM 1575 N N . TYR A 1 206 ? 17.930 -10.339 -2.483 1.00 70.12 206 TYR A N 1
ATOM 1576 C CA . TYR A 1 206 ? 18.105 -9.786 -3.838 1.00 70.12 206 TYR A CA 1
ATOM 1577 C C . TYR A 1 206 ? 17.655 -8.314 -3.954 1.00 70.12 206 TYR A C 1
ATOM 1579 O O . TYR A 1 206 ? 16.711 -7.993 -4.682 1.00 70.12 206 TYR A O 1
ATOM 1587 N N . THR A 1 207 ? 18.299 -7.433 -3.187 1.00 60.66 207 THR A N 1
ATOM 1588 C CA . THR A 1 207 ? 18.037 -5.982 -3.152 1.00 60.66 207 THR A CA 1
ATOM 1589 C C . THR A 1 207 ? 19.217 -5.166 -3.625 1.00 60.66 207 THR A C 1
ATOM 1591 O O . THR A 1 207 ? 20.347 -5.640 -3.375 1.00 60.66 207 THR A O 1
#

pLDDT: mean 91.55, std 14.91, range [38.44, 98.94]